Protein AF-A0A1A8PMY9-F1 (afdb_monomer_lite)

Sequence (250 aa):
MDQEEQEDELLALQSIFASEEFIRKESKSAGEIRVSVELPEDFTVVLKHGDETLRQYDISFLPPLLLNFEFPEDYPSSSPPAFTLTCSWLTHTQLGLLSAQLADLYKATRGAVVLFSWVQFLREDALKLLDIHSLLELPSDKPSYLPDKKSKEDNEPSLAAANNTPKPTDVSYLSGHGPSVSSGGNLLNHSTSAQSRDSQGASGLNANEADQKDLCSSGTKAHHPEADATALQISDFKSDSRKDLSSAAD

Foldseek 3Di:
DQVVQLVVVVVVCPVVDDCVQKADPVVASWIKGFAWAAADPQAKEFEDDVVDTPDMDGDGTFGTKIKTWGDDPCPPAPDDTDIDIDGPQDDPVLSVQLVVVQVVQSVVVGPHDPPVVSSVCSHYPSCVSVVNHRYGYDYDPDDDDDDDDDDDDDDDDDDDDYDDDDDDDDDDDDDDDDDDDDDDYDDDDDDDDDDDDDDDDDDDDDDDDDDDDDDDDDDDDDDDDDDDDDDDDDDDPDDDDDDDDDDDDD

Secondary structure (DSSP, 8-state):
-HHHHHHHHHHHHHHHS-TTTEEE-TTSSEEEEEEPPPPPTT-EEEEEETTEEEEEEE-S-PPPEEEEEE--TTTTTT-PPEEEEE-SSS-HHHHHHHHHHHHHHHHHSTTS--HHHHHHHHHHTHHHHTT-SSEEEEE-----------PPP-------------------------------------------------------------------------------------------------

InterPro domains:
  IPR006575 RWD domain [PF05773] (4-125)
  IPR006575 RWD domain [PS50908] (8-129)
  IPR006575 RWD domain [SM00591] (8-129)
  IPR016135 Ubiquitin-conjugating enzyme/RWD-like [G3DSA:3.10.110.10] (1-133)
  IPR016135 Ubiquitin-conjugating enzyme/RWD-like [SSF54495] (3-124)

pLDDT: mean 70.85, std 26.42, range [29.62, 98.38]

Structure (mmCIF, N/CA/C/O backbone):
data_AF-A0A1A8PMY9-F1
#
_entry.id   AF-A0A1A8PMY9-F1
#
loop_
_atom_site.group_PDB
_atom_site.id
_atom_site.type_symbol
_atom_site.label_atom_id
_atom_site.label_alt_id
_atom_site.label_comp_id
_atom_site.label_asym_id
_atom_site.label_entity_id
_atom_site.label_seq_id
_atom_site.pdbx_PDB_ins_code
_atom_site.Cartn_x
_atom_site.Cartn_y
_atom_site.Cartn_z
_atom_site.occupancy
_atom_site.B_iso_or_equiv
_atom_site.auth_seq_id
_atom_site.auth_comp_id
_atom_site.auth_asym_id
_atom_site.auth_atom_id
_atom_site.pdbx_PDB_model_num
ATOM 1 N N . MET A 1 1 ? 12.447 4.347 -20.750 1.00 79.44 1 MET A N 1
ATOM 2 C CA . MET A 1 1 ? 13.206 3.143 -20.311 1.00 79.44 1 MET A CA 1
ATOM 3 C C . MET A 1 1 ? 12.864 2.868 -18.857 1.00 79.44 1 MET A C 1
ATOM 5 O O . MET A 1 1 ? 12.451 3.800 -18.190 1.00 79.44 1 MET A O 1
ATOM 9 N N . ASP A 1 2 ? 13.097 1.661 -18.341 1.00 93.88 2 ASP A N 1
ATOM 10 C CA . ASP A 1 2 ? 12.795 1.313 -16.941 1.00 93.88 2 ASP A CA 1
ATOM 11 C C . ASP A 1 2 ? 13.306 2.354 -15.923 1.00 93.88 2 ASP A C 1
ATOM 13 O O . ASP A 1 2 ? 12.540 2.860 -15.113 1.00 93.88 2 ASP A O 1
ATOM 17 N N . GLN A 1 3 ? 14.566 2.792 -16.039 1.00 93.56 3 GLN A N 1
ATOM 18 C CA . GLN A 1 3 ? 15.147 3.830 -15.169 1.00 93.56 3 GLN A CA 1
ATOM 19 C C . GLN A 1 3 ? 14.461 5.213 -15.275 1.00 93.56 3 GLN A C 1
ATOM 21 O O . GLN A 1 3 ? 14.463 5.982 -14.320 1.00 93.56 3 GLN A O 1
ATOM 26 N N . GLU A 1 4 ? 13.889 5.538 -16.433 1.00 95.12 4 GLU A N 1
ATOM 27 C CA . GLU A 1 4 ? 13.144 6.781 -16.690 1.00 95.12 4 GLU A CA 1
ATOM 28 C C . GLU A 1 4 ? 11.781 6.718 -15.982 1.00 95.12 4 GLU A C 1
ATOM 30 O O . GLU A 1 4 ? 11.427 7.621 -15.233 1.00 95.12 4 GLU A O 1
ATOM 35 N N . GLU A 1 5 ? 11.084 5.585 -16.112 1.00 95.62 5 GLU A N 1
ATOM 36 C CA . GLU A 1 5 ? 9.796 5.320 -15.459 1.00 95.62 5 GLU A CA 1
ATOM 37 C C . GLU A 1 5 ? 9.933 5.192 -13.929 1.00 95.62 5 GLU A C 1
ATOM 39 O O . GLU A 1 5 ? 9.035 5.603 -13.194 1.00 95.62 5 GLU A O 1
ATOM 44 N N . GLN A 1 6 ? 11.076 4.698 -13.434 1.00 95.75 6 GLN A N 1
ATOM 45 C CA . GLN A 1 6 ? 11.431 4.713 -12.008 1.00 95.75 6 GLN A CA 1
ATOM 46 C C . GLN A 1 6 ? 11.565 6.131 -11.447 1.00 95.75 6 GLN A C 1
ATOM 48 O O . GLN A 1 6 ? 11.035 6.421 -10.374 1.00 95.75 6 GLN A O 1
ATOM 53 N N . GLU A 1 7 ? 12.291 7.012 -12.139 1.00 95.56 7 GLU A N 1
ATOM 54 C CA . GLU A 1 7 ? 12.459 8.400 -11.699 1.00 95.56 7 GLU A CA 1
ATOM 55 C C . GLU A 1 7 ? 11.146 9.183 -11.800 1.00 95.56 7 GLU A C 1
ATOM 57 O O . GLU A 1 7 ? 10.793 9.887 -10.853 1.00 95.56 7 GLU A O 1
ATOM 62 N N . ASP A 1 8 ? 10.380 8.996 -12.878 1.00 96.50 8 ASP A N 1
ATOM 63 C CA . ASP A 1 8 ? 9.062 9.614 -13.044 1.00 96.50 8 ASP A CA 1
ATOM 64 C C . ASP A 1 8 ? 8.062 9.141 -11.971 1.00 96.50 8 ASP A C 1
ATOM 66 O O . ASP A 1 8 ? 7.329 9.971 -11.425 1.00 96.50 8 ASP A O 1
ATOM 70 N N . GLU A 1 9 ? 8.057 7.856 -11.580 1.00 97.06 9 GLU A N 1
ATOM 71 C CA . GLU A 1 9 ? 7.247 7.390 -10.443 1.00 97.06 9 GLU A CA 1
ATOM 72 C C . GLU A 1 9 ? 7.704 8.038 -9.127 1.00 97.06 9 GLU A C 1
ATOM 74 O O . GLU A 1 9 ? 6.869 8.546 -8.379 1.00 97.06 9 GLU A O 1
ATOM 79 N N . LEU A 1 10 ? 9.010 8.087 -8.841 1.00 96.31 10 LEU A N 1
ATOM 80 C CA . LEU A 1 10 ? 9.525 8.705 -7.611 1.00 96.31 10 LEU A CA 1
ATOM 81 C C . LEU A 1 10 ? 9.196 10.206 -7.532 1.00 96.31 10 LEU A C 1
ATOM 83 O O . LEU A 1 10 ? 8.857 10.698 -6.453 1.00 96.31 10 LEU A O 1
ATOM 87 N N . LEU A 1 11 ? 9.256 10.925 -8.656 1.00 95.94 11 LEU A N 1
ATOM 88 C CA . LEU A 1 11 ? 8.871 12.336 -8.754 1.00 95.94 11 LEU A CA 1
ATOM 89 C C . LEU A 1 11 ? 7.353 12.530 -8.621 1.00 95.94 11 LEU A C 1
ATOM 91 O O . LEU A 1 11 ? 6.916 13.453 -7.929 1.00 95.94 11 LEU A O 1
ATOM 95 N N . ALA A 1 12 ? 6.542 11.650 -9.217 1.00 97.00 12 ALA A N 1
ATOM 96 C CA . ALA A 1 12 ? 5.090 11.672 -9.058 1.00 97.00 12 ALA A CA 1
ATOM 97 C C . ALA A 1 12 ? 4.684 11.421 -7.596 1.00 97.00 12 ALA A C 1
ATOM 99 O O . ALA A 1 12 ? 3.917 12.203 -7.034 1.00 97.00 12 ALA A O 1
ATOM 100 N N . LEU A 1 13 ? 5.255 10.404 -6.941 1.00 96.81 13 LEU A N 1
ATOM 101 C CA . LEU A 1 13 ? 5.036 10.118 -5.519 1.00 96.81 13 LEU A CA 1
ATOM 102 C C . LEU A 1 13 ? 5.406 11.317 -4.631 1.00 96.81 13 LEU A C 1
ATOM 104 O O . LEU A 1 13 ? 4.656 11.641 -3.714 1.00 96.81 13 LEU A O 1
ATOM 108 N N . GLN A 1 14 ? 6.507 12.013 -4.936 1.00 95.25 14 GLN A N 1
ATOM 109 C CA . GLN A 1 14 ? 6.958 13.211 -4.213 1.00 95.25 14 GLN A CA 1
ATOM 110 C C . GLN A 1 14 ? 6.089 14.463 -4.461 1.00 95.25 14 GLN A C 1
ATOM 112 O O . GLN A 1 14 ? 6.206 15.443 -3.728 1.00 95.25 14 GLN A O 1
ATOM 117 N N . SER A 1 15 ? 5.211 14.436 -5.469 1.00 96.38 15 SER A N 1
ATOM 118 C CA . SER A 1 15 ? 4.210 15.479 -5.748 1.00 96.38 15 SER A CA 1
ATOM 119 C C . SER A 1 15 ? 2.808 15.122 -5.221 1.00 96.38 15 SER A C 1
ATOM 121 O O . SER A 1 15 ? 1.985 16.008 -4.992 1.00 96.38 15 SER A O 1
ATOM 123 N N . ILE A 1 16 ? 2.526 13.828 -5.029 1.00 96.38 16 ILE A N 1
ATOM 124 C CA . ILE A 1 16 ? 1.232 13.302 -4.561 1.00 96.38 16 ILE A CA 1
ATOM 125 C C . ILE A 1 16 ? 1.175 13.211 -3.031 1.00 96.38 16 ILE A C 1
ATOM 127 O O . ILE A 1 16 ? 0.157 13.568 -2.439 1.00 96.38 16 ILE A O 1
ATOM 131 N N . PHE A 1 17 ? 2.242 12.722 -2.396 1.00 95.88 17 PHE A N 1
ATOM 132 C CA . PHE A 1 17 ? 2.290 12.461 -0.956 1.00 95.88 17 PHE A CA 1
ATOM 133 C C . PHE A 1 17 ? 3.031 13.562 -0.198 1.00 95.88 17 PHE A C 1
ATOM 135 O O . PHE A 1 17 ? 3.968 14.176 -0.711 1.00 95.88 17 PHE A O 1
ATOM 142 N N . ALA A 1 18 ? 2.629 13.795 1.053 1.00 95.25 18 ALA A N 1
ATOM 143 C CA . ALA A 1 18 ? 3.321 14.741 1.922 1.00 95.25 18 ALA A CA 1
ATOM 144 C C . ALA A 1 18 ? 4.735 14.242 2.293 1.00 95.25 18 ALA A C 1
ATOM 146 O O . ALA A 1 18 ? 5.003 13.038 2.303 1.00 95.25 18 ALA A O 1
ATOM 147 N N . SER A 1 19 ? 5.640 15.156 2.658 1.00 93.12 19 SER A N 1
ATOM 148 C CA . SER A 1 19 ? 7.037 14.837 3.018 1.00 93.12 19 SER A CA 1
ATOM 149 C C . SER A 1 19 ? 7.173 13.900 4.230 1.00 93.12 19 SER A C 1
ATOM 151 O O . SER A 1 19 ? 8.219 13.287 4.437 1.00 93.12 19 SER A O 1
ATOM 153 N N . GLU A 1 20 ? 6.134 13.810 5.059 1.00 92.88 20 GLU A N 1
ATOM 154 C CA . GLU A 1 20 ? 6.002 12.869 6.169 1.00 92.88 20 GLU A CA 1
ATOM 155 C C . GLU A 1 20 ? 5.283 11.558 5.796 1.00 92.88 20 GLU A C 1
ATOM 157 O O . GLU A 1 20 ? 5.347 10.602 6.572 1.00 92.88 20 GLU A O 1
ATOM 162 N N . GLU A 1 21 ? 4.603 11.492 4.648 1.00 95.88 21 GLU A N 1
ATOM 163 C CA . GLU A 1 21 ? 4.009 10.266 4.095 1.00 95.88 21 GLU A CA 1
ATOM 164 C C . GLU A 1 21 ? 5.005 9.509 3.204 1.00 95.88 21 GLU A C 1
ATOM 166 O O . GLU A 1 21 ? 5.061 8.284 3.295 1.00 95.88 21 GLU A O 1
ATOM 171 N N . PHE A 1 22 ? 5.811 10.197 2.385 1.00 97.69 22 PHE A N 1
ATOM 172 C CA . PHE A 1 22 ? 6.802 9.577 1.496 1.00 97.69 22 PHE A CA 1
ATOM 173 C C . PHE A 1 22 ? 8.225 10.101 1.733 1.00 97.69 22 PHE A C 1
ATOM 175 O O . PHE A 1 22 ? 8.501 11.294 1.625 1.00 97.69 22 PHE A O 1
ATOM 182 N N . ILE A 1 23 ? 9.153 9.175 1.992 1.00 96.50 23 ILE A N 1
ATOM 183 C CA . ILE A 1 23 ? 10.577 9.448 2.202 1.00 96.50 23 ILE A CA 1
ATOM 184 C C . ILE A 1 23 ? 11.389 8.731 1.113 1.00 96.50 23 ILE A C 1
ATOM 186 O O . ILE A 1 23 ? 11.654 7.526 1.195 1.00 96.50 23 ILE A O 1
ATOM 190 N N . ARG A 1 24 ? 11.811 9.481 0.086 1.00 94.81 24 ARG A N 1
ATOM 191 C CA . ARG A 1 24 ? 12.750 9.013 -0.950 1.00 94.81 24 ARG A CA 1
ATOM 192 C C . ARG A 1 24 ? 14.162 8.860 -0.365 1.00 94.81 24 ARG A C 1
ATOM 194 O O . ARG A 1 24 ? 14.635 9.719 0.376 1.00 94.81 24 ARG A O 1
ATOM 201 N N . LYS A 1 25 ? 14.869 7.784 -0.723 1.00 92.62 25 LYS A N 1
ATOM 202 C CA . LYS A 1 25 ? 16.253 7.508 -0.294 1.00 92.62 25 LYS A CA 1
ATOM 203 C C . LYS A 1 25 ? 17.218 7.849 -1.432 1.00 92.62 25 LYS A C 1
ATOM 205 O O . LYS A 1 25 ? 17.642 6.952 -2.145 1.00 92.62 25 LYS A O 1
ATOM 210 N N . GLU A 1 26 ? 17.565 9.128 -1.604 1.00 83.19 26 GLU A N 1
ATOM 211 C CA . GLU A 1 26 ? 18.278 9.674 -2.788 1.00 83.19 26 GLU A CA 1
ATOM 212 C C . GLU A 1 26 ? 19.540 8.918 -3.261 1.00 83.19 26 GLU A C 1
ATOM 214 O O . GLU A 1 26 ? 19.905 9.018 -4.427 1.00 83.19 26 GLU A O 1
ATOM 219 N N . SER A 1 27 ? 20.204 8.138 -2.404 1.00 82.62 27 SER A N 1
ATOM 220 C CA . SER A 1 27 ? 21.343 7.289 -2.785 1.00 82.62 27 SER A CA 1
ATOM 221 C C . SER A 1 27 ? 20.970 5.993 -3.530 1.00 82.62 27 SER A C 1
ATOM 223 O O . SER A 1 27 ? 21.868 5.218 -3.869 1.00 82.62 27 SER A O 1
ATOM 225 N N . LYS A 1 28 ? 19.676 5.731 -3.758 1.00 84.12 28 LYS A N 1
ATOM 226 C CA . LYS A 1 28 ? 19.123 4.534 -4.410 1.00 84.12 28 LYS A CA 1
ATOM 227 C C . LYS A 1 28 ? 17.795 4.830 -5.127 1.00 84.12 28 LYS A C 1
ATOM 229 O O . LYS A 1 28 ? 17.073 5.755 -4.760 1.00 84.12 28 LYS A O 1
ATOM 234 N N . SER A 1 29 ? 17.395 3.935 -6.029 1.00 90.12 29 SER A N 1
ATOM 235 C CA . SER A 1 29 ? 16.007 3.781 -6.493 1.00 90.12 29 SER A CA 1
ATOM 236 C C . SER A 1 29 ? 15.114 3.174 -5.391 1.00 90.12 29 SER A C 1
ATOM 238 O O . SER A 1 29 ? 14.622 2.056 -5.515 1.00 90.12 29 SER A O 1
ATOM 240 N N . ALA A 1 30 ? 14.984 3.844 -4.243 1.00 95.25 30 ALA A N 1
ATOM 241 C CA . ALA A 1 30 ? 14.349 3.284 -3.048 1.00 95.25 30 ALA A CA 1
ATOM 242 C C . ALA A 1 30 ? 13.615 4.339 -2.209 1.00 95.25 30 ALA A C 1
ATOM 244 O O . ALA A 1 30 ? 13.917 5.535 -2.261 1.00 95.25 30 ALA A O 1
ATOM 245 N N . GLY A 1 31 ? 12.698 3.884 -1.356 1.00 96.44 31 GLY A N 1
ATOM 246 C CA . GLY A 1 31 ? 11.935 4.770 -0.482 1.00 96.44 31 GLY A CA 1
ATOM 247 C C . GLY A 1 31 ? 11.223 4.066 0.667 1.00 96.44 31 GLY A C 1
ATOM 248 O O . GLY A 1 31 ? 11.430 2.878 0.943 1.00 96.44 31 GLY A O 1
ATOM 249 N N . GLU A 1 32 ? 10.420 4.843 1.378 1.00 97.56 32 GLU A N 1
ATOM 250 C CA . GLU A 1 32 ? 9.505 4.414 2.431 1.00 97.56 32 GLU A CA 1
ATOM 251 C C . GLU A 1 32 ? 8.209 5.225 2.305 1.00 97.56 32 GLU A C 1
ATOM 253 O O . GLU A 1 32 ? 8.267 6.451 2.218 1.00 97.56 32 GLU A O 1
ATOM 258 N N . ILE A 1 33 ? 7.057 4.549 2.277 1.00 98.19 33 ILE A N 1
ATOM 259 C CA . ILE A 1 33 ? 5.730 5.177 2.255 1.00 98.19 33 ILE A CA 1
ATOM 260 C C . ILE A 1 33 ? 4.962 4.764 3.516 1.00 98.19 33 ILE A C 1
ATOM 262 O O . ILE A 1 33 ? 4.905 3.583 3.870 1.00 98.19 33 ILE A O 1
ATOM 266 N N . ARG A 1 34 ? 4.359 5.743 4.190 1.00 98.00 34 ARG A N 1
ATOM 267 C CA . ARG A 1 34 ? 3.554 5.591 5.406 1.00 98.00 34 ARG A CA 1
ATOM 268 C C . ARG A 1 34 ? 2.076 5.680 5.036 1.00 98.00 34 ARG A C 1
ATOM 270 O O . ARG A 1 34 ? 1.544 6.770 4.858 1.00 98.00 34 ARG A O 1
ATOM 277 N N . VAL A 1 35 ? 1.416 4.530 4.909 1.00 97.69 35 VAL A N 1
ATOM 278 C CA . VAL A 1 35 ? 0.018 4.445 4.464 1.00 97.69 35 VAL A CA 1
ATOM 279 C C . VAL A 1 35 ? -0.921 4.400 5.664 1.00 97.69 35 VAL A C 1
ATOM 281 O O . VAL A 1 35 ? -1.030 3.383 6.350 1.00 97.69 35 VAL A O 1
ATOM 284 N N . SER A 1 36 ? -1.617 5.505 5.913 1.00 96.31 36 SER A N 1
ATOM 285 C CA . SER A 1 36 ? -2.776 5.527 6.810 1.00 96.31 36 SER A CA 1
ATOM 286 C C . SER A 1 36 ? -3.947 4.801 6.145 1.00 96.31 36 SER A C 1
ATOM 288 O O . SER A 1 36 ? -4.284 5.113 5.005 1.00 96.31 36 SER A O 1
ATOM 290 N N . VAL A 1 37 ? -4.556 3.843 6.846 1.00 95.62 37 VAL A N 1
ATOM 291 C CA . VAL A 1 37 ? -5.793 3.178 6.398 1.00 95.62 37 VAL A CA 1
ATOM 292 C C . VAL A 1 37 ? -7.003 4.075 6.634 1.00 95.62 37 VAL A C 1
ATOM 294 O O . VAL A 1 37 ? -7.039 4.824 7.614 1.00 95.62 37 VAL A O 1
ATOM 297 N N . GLU A 1 38 ? -8.008 3.971 5.771 1.00 93.69 38 GLU A N 1
ATOM 298 C CA . GLU A 1 38 ? -9.303 4.615 5.983 1.00 93.69 38 GLU A CA 1
ATOM 299 C C . GLU A 1 38 ? -10.181 3.732 6.876 1.00 93.69 38 GLU A C 1
ATOM 301 O O . GLU A 1 38 ? -10.434 2.566 6.572 1.00 93.69 38 GLU A O 1
ATOM 306 N N . LEU A 1 39 ? -10.609 4.282 8.016 1.00 93.06 39 LEU A N 1
ATOM 307 C CA . LEU A 1 39 ? -11.491 3.595 8.957 1.00 93.06 39 LEU A CA 1
ATOM 308 C C . LEU A 1 39 ? -12.957 3.933 8.652 1.00 93.06 39 LEU A C 1
ATOM 310 O O . LEU A 1 39 ? -13.264 5.105 8.420 1.00 93.06 39 LEU A O 1
ATOM 314 N N . PRO A 1 40 ? -13.876 2.955 8.720 1.00 89.75 40 PRO A N 1
ATOM 315 C CA . PRO A 1 40 ? -15.304 3.228 8.830 1.00 89.75 40 PRO A CA 1
ATOM 316 C C . PRO A 1 40 ? -15.656 4.096 10.047 1.00 89.75 40 PRO A C 1
ATOM 318 O O . PRO A 1 40 ? -14.900 4.187 11.017 1.00 89.75 40 PRO A O 1
ATOM 321 N N . GLU A 1 41 ? -16.849 4.690 10.015 1.00 86.38 41 GLU A N 1
ATOM 322 C CA . GLU A 1 41 ? -17.453 5.317 11.195 1.00 86.38 41 GLU A CA 1
ATOM 323 C C . GLU A 1 41 ? -17.598 4.288 12.341 1.00 86.38 41 GLU A C 1
ATOM 325 O O . GLU A 1 41 ? -17.758 3.088 12.103 1.00 86.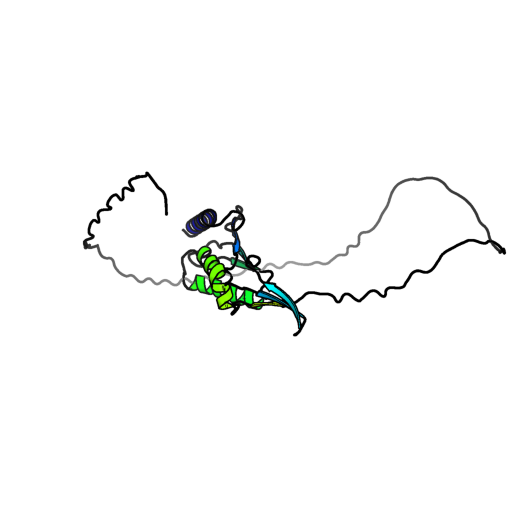38 41 GLU A O 1
ATOM 330 N N . ASP A 1 42 ? -17.501 4.760 13.588 1.00 88.19 42 ASP A N 1
ATOM 331 C CA . ASP A 1 42 ? -17.557 3.958 14.824 1.00 88.19 42 ASP A CA 1
ATOM 332 C C . ASP A 1 42 ? -16.513 2.814 14.942 1.00 88.19 42 ASP A C 1
ATOM 334 O O . ASP A 1 42 ? -16.744 1.790 15.595 1.00 88.19 42 ASP A O 1
ATOM 338 N N . PHE A 1 43 ? -15.319 2.981 14.353 1.00 93.81 43 PHE A N 1
ATOM 339 C CA . PHE A 1 43 ? -14.238 1.995 14.469 1.00 93.81 43 PHE A CA 1
ATOM 340 C C . PHE A 1 43 ? -13.695 1.854 15.902 1.00 93.81 43 PHE A C 1
ATOM 342 O O . PHE A 1 43 ? -13.329 2.821 16.573 1.00 93.81 43 PHE A O 1
ATOM 349 N N . THR A 1 44 ? -13.578 0.606 16.349 1.00 94.19 44 THR A N 1
ATOM 350 C CA . THR A 1 44 ? -13.303 0.222 17.733 1.00 94.19 44 THR A CA 1
ATOM 351 C C . THR A 1 44 ? -12.079 -0.695 17.832 1.00 94.19 44 THR A C 1
ATOM 353 O O . THR A 1 44 ? -11.989 -1.716 17.151 1.00 94.19 44 THR A O 1
ATOM 356 N N . VAL A 1 45 ? -11.154 -0.395 18.746 1.00 94.06 45 VAL A N 1
ATOM 357 C CA . VAL A 1 45 ? -10.033 -1.275 19.120 1.00 94.06 45 VAL A CA 1
ATOM 358 C C . VAL A 1 45 ? -10.267 -1.864 20.510 1.00 94.06 45 VAL A C 1
ATOM 360 O O . VAL A 1 45 ? -10.441 -1.132 21.486 1.00 94.06 45 VAL A O 1
ATOM 363 N N . VAL A 1 46 ? -10.210 -3.192 20.628 1.00 93.19 46 VAL A N 1
ATOM 364 C CA . VAL A 1 46 ? -10.347 -3.914 21.902 1.00 93.19 46 VAL A CA 1
ATOM 365 C C . VAL A 1 46 ? -9.040 -4.618 22.255 1.00 93.19 46 VAL A C 1
ATOM 367 O O . VAL A 1 46 ? -8.521 -5.423 21.485 1.00 93.19 46 VAL A O 1
ATOM 370 N N . LEU A 1 47 ? -8.525 -4.354 23.457 1.00 92.19 47 LEU A N 1
ATOM 371 C CA . LEU A 1 47 ? -7.388 -5.082 24.023 1.00 92.19 47 LEU A CA 1
ATOM 372 C C . LEU A 1 47 ? -7.900 -6.289 24.816 1.00 92.19 47 LEU A C 1
ATOM 374 O O . LEU A 1 47 ? -8.582 -6.113 25.831 1.00 92.19 47 LEU A O 1
ATOM 378 N N . LYS A 1 48 ? -7.531 -7.499 24.390 1.00 89.44 48 LYS A N 1
ATOM 379 C CA . LYS A 1 48 ? -7.893 -8.766 25.046 1.00 89.44 48 LYS A CA 1
ATOM 380 C C . LYS A 1 48 ? -6.730 -9.404 25.805 1.00 89.44 48 LYS A C 1
ATOM 382 O O . LYS A 1 48 ? -5.557 -9.182 25.500 1.00 89.44 48 LYS A O 1
ATOM 387 N N . HIS A 1 49 ? -7.068 -10.236 26.784 1.00 87.12 49 HIS A N 1
ATOM 388 C CA . HIS A 1 49 ? -6.149 -11.154 27.454 1.00 87.12 49 HIS A CA 1
ATOM 389 C C . HIS A 1 49 ? -6.865 -12.493 27.680 1.00 87.12 49 HIS A C 1
ATOM 391 O O . HIS A 1 49 ? -7.689 -12.629 28.585 1.00 87.12 49 HIS A O 1
ATOM 397 N N . GLY A 1 50 ? -6.585 -13.471 26.814 1.00 83.94 50 GLY A N 1
ATOM 398 C CA . GLY A 1 50 ? -7.488 -14.609 26.633 1.00 83.94 50 GLY A CA 1
ATOM 399 C C . GLY A 1 50 ? -8.849 -14.122 26.127 1.00 83.94 50 GLY A C 1
ATOM 400 O O . GLY A 1 50 ? -8.910 -13.210 25.303 1.00 83.94 50 GLY A O 1
ATOM 401 N N . ASP A 1 51 ? -9.928 -14.682 26.667 1.00 82.19 51 ASP A N 1
ATOM 402 C CA . ASP A 1 51 ? -11.300 -14.295 26.311 1.00 82.19 51 ASP A CA 1
ATOM 403 C C . ASP A 1 51 ? -11.762 -12.977 26.977 1.00 82.19 51 ASP A C 1
ATOM 405 O O . ASP A 1 51 ? -12.805 -12.432 26.616 1.00 82.19 51 ASP A O 1
ATOM 409 N N . GLU A 1 52 ? -11.002 -12.433 27.939 1.00 87.56 52 GLU A N 1
ATOM 410 C CA . GLU A 1 52 ? -11.375 -11.217 28.673 1.00 87.56 52 GLU A CA 1
ATOM 411 C C . GLU A 1 52 ? -11.003 -9.932 27.914 1.00 87.56 52 GLU A C 1
ATOM 413 O O . GLU A 1 52 ? -9.837 -9.675 27.594 1.00 87.56 52 GLU A O 1
ATOM 418 N N . THR A 1 53 ? -11.993 -9.065 27.688 1.00 88.81 53 THR A N 1
ATOM 419 C CA . THR A 1 53 ? -11.809 -7.709 27.153 1.00 88.81 53 THR A CA 1
ATOM 420 C C . THR A 1 53 ? -11.318 -6.766 28.254 1.00 88.81 53 THR A C 1
ATOM 422 O O . THR A 1 53 ? -12.083 -6.377 29.138 1.00 88.81 53 THR A O 1
ATOM 425 N N . LEU A 1 54 ? -10.044 -6.371 28.213 1.00 88.19 54 LEU A N 1
ATOM 426 C CA . LEU A 1 54 ? -9.435 -5.525 29.244 1.00 88.19 54 LEU A CA 1
ATOM 427 C C . LEU A 1 54 ? -9.734 -4.035 29.062 1.00 88.19 54 LEU A C 1
ATOM 429 O O . LEU A 1 54 ? -9.836 -3.314 30.057 1.00 88.19 54 LEU A O 1
ATOM 433 N N . ARG A 1 55 ? -9.790 -3.562 27.809 1.00 91.38 55 ARG A N 1
ATOM 434 C CA . ARG A 1 55 ? -10.122 -2.178 27.427 1.00 91.38 55 ARG A CA 1
ATOM 435 C C . ARG A 1 55 ? -10.711 -2.125 26.023 1.00 91.38 55 ARG A C 1
ATOM 437 O O . ARG A 1 55 ? -10.342 -2.935 25.179 1.00 91.38 55 ARG A O 1
ATOM 444 N N . GLN A 1 56 ? -11.538 -1.115 25.793 1.00 93.31 56 GLN A N 1
ATOM 445 C CA . GLN A 1 56 ? -12.047 -0.706 24.490 1.00 93.31 56 GLN A CA 1
ATOM 446 C C . GLN A 1 56 ? -11.641 0.753 24.235 1.00 93.31 56 GLN A C 1
ATOM 448 O O . GLN A 1 56 ? -11.545 1.538 25.184 1.00 93.31 56 GLN A O 1
ATOM 453 N N . TYR A 1 57 ? -11.379 1.085 22.975 1.00 93.19 57 TYR A N 1
ATOM 454 C CA . TYR A 1 57 ? -11.026 2.415 22.496 1.00 93.19 57 TYR A CA 1
ATOM 455 C C . TYR A 1 57 ? -11.706 2.668 21.153 1.00 93.19 57 TYR A C 1
ATOM 457 O O . TYR A 1 57 ? -11.376 2.009 20.169 1.00 93.19 57 TYR A O 1
ATOM 465 N N . ASP A 1 58 ? -12.602 3.643 21.100 1.00 93.94 58 ASP A N 1
ATOM 466 C CA . ASP A 1 58 ? -13.228 4.076 19.853 1.00 93.94 58 ASP A CA 1
ATOM 467 C C . ASP A 1 58 ? -12.293 5.122 19.208 1.00 93.94 58 ASP A C 1
ATOM 469 O O . ASP A 1 58 ? -11.830 6.048 19.887 1.00 93.94 58 ASP A O 1
ATOM 473 N N . ILE A 1 59 ? -11.909 4.932 17.940 1.00 92.88 59 ILE A N 1
ATOM 474 C CA . ILE A 1 59 ? -10.814 5.675 17.288 1.00 92.88 59 ILE A CA 1
ATOM 475 C C . ILE A 1 59 ? -11.156 6.102 15.857 1.00 92.88 59 ILE A C 1
ATOM 477 O O . ILE A 1 59 ? -11.855 5.408 15.132 1.00 92.88 59 ILE A O 1
ATOM 481 N N . SER A 1 60 ? -10.583 7.226 15.417 1.00 92.94 60 SER A N 1
ATOM 482 C CA . SER A 1 60 ? -10.717 7.714 14.032 1.00 92.94 60 SER A CA 1
ATOM 483 C C . SER A 1 60 ? -9.508 7.399 13.143 1.00 92.94 60 SER A C 1
ATOM 485 O O . SER A 1 60 ? -9.603 7.531 11.930 1.00 92.94 60 SER A O 1
ATOM 487 N N . PHE A 1 61 ? -8.369 6.992 13.723 1.00 92.44 61 PHE A N 1
ATOM 488 C CA . PHE A 1 61 ? -7.121 6.743 12.989 1.00 92.44 61 PHE A CA 1
ATOM 489 C C . PHE A 1 61 ? -6.310 5.606 13.624 1.00 92.44 61 PHE A C 1
ATOM 491 O O . PHE A 1 61 ? -6.076 5.613 14.835 1.00 92.44 61 PHE A O 1
ATOM 498 N N . LEU A 1 62 ? -5.822 4.673 12.803 1.00 94.31 62 LEU A N 1
ATOM 499 C CA . LEU A 1 62 ? -4.798 3.696 13.191 1.00 94.31 62 LEU A CA 1
ATOM 500 C C . LEU A 1 62 ? -3.386 4.224 12.863 1.00 94.31 62 LEU A C 1
ATOM 502 O O . LEU A 1 62 ? -3.235 5.071 11.981 1.00 94.31 62 LEU A O 1
ATOM 506 N N . PRO A 1 63 ? -2.324 3.722 13.527 1.00 95.31 63 PRO A N 1
ATOM 507 C CA . PRO A 1 63 ? -0.946 3.961 13.095 1.00 95.31 63 PRO A CA 1
ATOM 508 C C . PRO A 1 63 ? -0.744 3.530 11.629 1.00 95.31 63 PRO A C 1
ATOM 510 O O . PRO A 1 63 ? -1.264 2.482 11.245 1.00 95.31 63 PRO A O 1
ATOM 513 N N . PRO A 1 64 ? 0.012 4.270 10.800 1.00 96.75 64 PRO A N 1
ATOM 514 C CA . PRO A 1 64 ? 0.170 3.919 9.391 1.00 96.75 64 PRO A CA 1
ATOM 515 C C . PRO A 1 64 ? 0.925 2.595 9.199 1.00 96.75 64 PRO A C 1
ATOM 517 O O . PRO A 1 64 ? 1.840 2.265 9.959 1.00 96.75 64 PRO A O 1
ATOM 520 N N . LEU A 1 65 ? 0.566 1.867 8.140 1.00 97.62 65 LEU A N 1
ATOM 521 C CA . LEU A 1 65 ? 1.390 0.804 7.563 1.00 97.62 65 LEU A CA 1
ATOM 522 C C . LEU A 1 65 ? 2.683 1.409 7.007 1.00 97.62 65 LEU A C 1
ATOM 524 O O . LEU A 1 65 ? 2.675 2.516 6.468 1.00 97.62 65 LEU A O 1
ATOM 528 N N . LEU A 1 66 ? 3.783 0.667 7.093 1.00 97.88 66 LEU A N 1
ATOM 529 C CA . LEU A 1 66 ? 5.086 1.090 6.593 1.00 97.88 66 LEU A CA 1
ATOM 530 C C . LEU A 1 66 ? 5.488 0.226 5.395 1.00 97.88 66 LEU A C 1
ATOM 532 O O . LEU A 1 66 ? 5.860 -0.936 5.563 1.00 97.88 66 LEU A O 1
ATOM 536 N N . LEU A 1 67 ? 5.414 0.794 4.193 1.00 98.38 67 LEU A N 1
ATOM 537 C CA . LEU A 1 67 ? 5.851 0.169 2.948 1.00 98.38 67 LEU A CA 1
ATOM 538 C C . LEU A 1 67 ? 7.267 0.656 2.614 1.00 98.38 67 LEU A C 1
ATOM 540 O O . LEU A 1 67 ? 7.454 1.722 2.030 1.00 98.38 67 LEU A O 1
ATOM 544 N N . ASN A 1 68 ? 8.277 -0.127 2.988 1.00 97.81 68 ASN A N 1
ATOM 545 C CA . ASN A 1 68 ? 9.642 0.066 2.498 1.00 97.81 68 ASN A CA 1
ATOM 546 C C . ASN A 1 68 ? 9.795 -0.604 1.130 1.00 97.81 68 ASN A C 1
ATOM 548 O O . ASN A 1 68 ? 9.358 -1.744 0.975 1.00 97.81 68 ASN A O 1
ATOM 552 N N . PHE A 1 69 ? 10.446 0.060 0.171 1.00 97.69 69 PHE A N 1
ATOM 553 C CA . PHE A 1 69 ? 10.699 -0.501 -1.161 1.00 97.69 69 PHE A CA 1
ATOM 554 C C . PHE A 1 69 ? 12.075 -0.117 -1.731 1.00 97.69 69 PHE A C 1
ATOM 556 O O . PHE A 1 69 ? 12.664 0.898 -1.347 1.00 97.69 69 PHE A O 1
ATOM 563 N N . GLU A 1 70 ? 12.556 -0.929 -2.671 1.00 97.25 70 GLU A N 1
ATOM 564 C CA . GLU A 1 70 ? 13.744 -0.725 -3.504 1.00 97.25 70 GLU A CA 1
ATOM 565 C C . GLU A 1 70 ? 13.483 -1.333 -4.898 1.00 97.25 70 GLU A C 1
ATOM 567 O O . GLU A 1 70 ? 13.044 -2.480 -5.008 1.00 97.25 70 GLU A O 1
ATOM 572 N N . PHE A 1 71 ? 13.690 -0.562 -5.967 1.00 96.25 71 PHE A N 1
ATOM 573 C CA . PHE A 1 71 ? 13.493 -1.018 -7.344 1.00 96.25 71 PHE A CA 1
ATOM 574 C C . PHE A 1 71 ? 14.703 -1.829 -7.842 1.00 96.25 71 PHE A C 1
ATOM 576 O O . PHE A 1 71 ? 15.843 -1.414 -7.614 1.00 96.25 71 PHE A O 1
ATOM 583 N N . PRO A 1 72 ? 14.488 -2.952 -8.552 1.00 95.62 72 PRO A N 1
ATOM 584 C CA . PRO A 1 72 ? 15.529 -3.586 -9.353 1.00 95.62 72 PRO A CA 1
ATOM 585 C C . PRO A 1 72 ? 15.757 -2.822 -10.673 1.00 95.62 72 PRO A C 1
ATOM 587 O O . PRO A 1 72 ? 14.980 -1.945 -11.047 1.00 95.62 72 PRO A O 1
ATOM 590 N N . GLU A 1 73 ? 16.816 -3.168 -11.410 1.00 94.00 73 GLU A N 1
ATOM 591 C CA . GLU A 1 73 ? 17.168 -2.524 -12.692 1.00 94.00 73 GLU A CA 1
ATOM 592 C C . GLU A 1 73 ? 16.133 -2.770 -13.815 1.00 94.00 73 GLU A C 1
ATOM 594 O O . GLU A 1 73 ? 16.122 -2.044 -14.806 1.00 94.00 73 GLU A O 1
ATOM 599 N N . ASP A 1 74 ? 15.261 -3.773 -13.660 1.00 94.31 74 ASP A N 1
ATOM 600 C CA . ASP A 1 74 ? 14.282 -4.261 -14.644 1.00 94.31 74 ASP A CA 1
ATOM 601 C C . ASP A 1 74 ? 12.806 -4.016 -14.244 1.00 94.31 74 ASP A C 1
ATOM 603 O O . ASP A 1 74 ? 11.894 -4.669 -14.765 1.00 94.31 74 ASP A O 1
ATOM 607 N N . TYR A 1 75 ? 12.561 -3.094 -13.306 1.00 95.69 75 TYR A N 1
ATOM 608 C CA . TYR A 1 75 ? 11.227 -2.573 -12.974 1.00 95.69 75 TYR A CA 1
ATOM 609 C C . TYR A 1 75 ? 10.956 -1.264 -13.745 1.00 95.69 75 TYR A C 1
ATOM 611 O O . TYR A 1 75 ? 11.812 -0.378 -13.685 1.00 95.69 75 TYR A O 1
ATOM 619 N N . PRO A 1 76 ? 9.780 -1.080 -14.382 1.00 94.31 76 PRO A N 1
ATOM 620 C CA . PRO A 1 76 ? 8.572 -1.902 -14.253 1.00 94.31 76 PRO A CA 1
ATOM 621 C C . PRO A 1 76 ? 8.420 -3.063 -15.248 1.00 94.31 76 PRO A C 1
ATOM 623 O O . PRO A 1 76 ? 7.494 -3.867 -15.071 1.00 94.31 76 PRO A O 1
ATOM 626 N N . SER A 1 77 ? 9.280 -3.190 -16.265 1.00 93.00 77 SER A N 1
ATOM 627 C CA . SER A 1 77 ? 9.057 -4.111 -17.395 1.00 93.00 77 SER A CA 1
ATOM 628 C C . SER A 1 77 ? 8.962 -5.594 -17.020 1.00 93.00 77 SER A C 1
ATOM 630 O O . SER A 1 77 ? 8.156 -6.316 -17.612 1.00 93.00 77 SER A O 1
ATOM 632 N N . SER A 1 78 ? 9.791 -6.066 -16.082 1.00 91.50 78 SER A N 1
ATOM 633 C CA . SER A 1 78 ? 10.010 -7.503 -15.840 1.00 91.50 78 SER A CA 1
ATOM 634 C C . SER A 1 78 ? 9.812 -7.940 -14.386 1.00 91.50 78 SER A C 1
ATOM 636 O O . SER A 1 78 ? 9.143 -8.953 -14.153 1.00 91.50 78 SER A O 1
ATOM 638 N N . SER A 1 79 ? 10.353 -7.193 -13.417 1.00 94.00 79 SER A N 1
ATOM 639 C CA . SER A 1 79 ? 10.289 -7.533 -11.986 1.00 94.00 79 SER A CA 1
ATOM 640 C C . SER A 1 79 ? 9.549 -6.471 -11.165 1.00 94.00 79 SER A C 1
ATOM 642 O O . SER A 1 79 ? 9.623 -5.293 -11.503 1.00 94.00 79 SER A O 1
ATOM 644 N N . PRO A 1 80 ? 8.848 -6.843 -10.073 1.00 95.06 80 PRO A N 1
ATOM 645 C CA . PRO A 1 80 ? 8.246 -5.887 -9.141 1.00 95.06 80 PRO A CA 1
ATOM 646 C C . PRO A 1 80 ? 9.305 -5.172 -8.279 1.00 95.06 80 PRO A C 1
ATOM 648 O O . PRO A 1 80 ? 10.430 -5.666 -8.154 1.00 95.06 80 PRO A O 1
ATOM 651 N N . PRO A 1 81 ? 8.937 -4.084 -7.574 1.00 96.31 81 PRO A N 1
ATOM 652 C CA . PRO A 1 81 ? 9.750 -3.534 -6.494 1.00 96.31 81 PRO A CA 1
ATOM 653 C C . PRO A 1 81 ? 10.010 -4.602 -5.425 1.00 96.31 81 PRO A C 1
ATOM 655 O O . PRO A 1 81 ? 9.084 -5.301 -5.000 1.00 96.31 81 PRO A O 1
ATOM 658 N N . ALA A 1 82 ? 11.244 -4.704 -4.934 1.00 96.50 82 ALA A N 1
ATOM 659 C CA . ALA A 1 82 ? 11.519 -5.452 -3.714 1.00 96.50 82 ALA A CA 1
ATOM 660 C C . ALA A 1 82 ? 10.979 -4.640 -2.530 1.00 96.50 82 ALA A C 1
ATOM 662 O O . ALA A 1 82 ? 11.314 -3.465 -2.389 1.00 96.50 82 ALA A O 1
ATOM 663 N N . PHE A 1 83 ? 10.133 -5.231 -1.683 1.00 97.56 83 PHE A N 1
ATOM 664 C CA . PHE A 1 83 ? 9.456 -4.488 -0.617 1.00 97.56 83 PHE A CA 1
ATOM 665 C C . PHE A 1 83 ? 9.429 -5.217 0.727 1.00 97.56 83 PHE A C 1
ATOM 667 O O . PHE A 1 83 ? 9.714 -6.409 0.846 1.00 97.56 83 PHE A O 1
ATOM 674 N N . THR A 1 84 ? 9.089 -4.475 1.777 1.00 97.38 84 THR A N 1
ATOM 675 C CA . THR A 1 84 ? 8.783 -4.999 3.109 1.00 97.38 84 THR A CA 1
ATOM 676 C C . THR A 1 84 ? 7.674 -4.151 3.715 1.00 97.38 84 THR A C 1
ATOM 678 O O . THR A 1 84 ? 7.813 -2.934 3.834 1.00 97.38 84 THR A O 1
ATOM 681 N N . LEU A 1 85 ? 6.576 -4.806 4.094 1.00 97.75 85 LEU A N 1
ATOM 682 C CA . L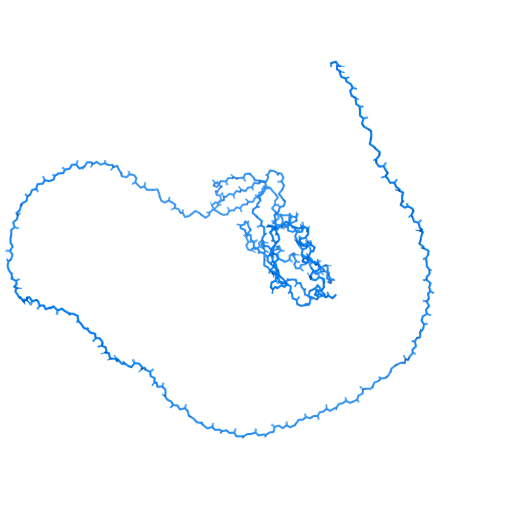EU A 1 85 ? 5.420 -4.187 4.734 1.00 97.75 85 LEU A CA 1
ATOM 683 C C . LEU A 1 85 ? 5.465 -4.464 6.242 1.00 97.75 85 LEU A C 1
ATOM 685 O O . LEU A 1 85 ? 5.502 -5.626 6.652 1.00 97.75 85 LEU A O 1
ATOM 689 N N . THR A 1 86 ? 5.453 -3.421 7.074 1.00 96.81 86 THR A N 1
ATOM 690 C CA . THR A 1 86 ? 5.366 -3.563 8.539 1.00 96.81 86 THR A CA 1
ATOM 691 C C . THR A 1 86 ? 4.215 -2.747 9.123 1.00 96.81 86 THR A C 1
ATOM 693 O O . THR A 1 86 ? 3.679 -1.834 8.495 1.00 96.81 86 THR A O 1
ATOM 696 N N . CYS A 1 87 ? 3.771 -3.137 10.316 1.00 95.06 87 CYS A N 1
ATOM 697 C CA . CYS A 1 87 ? 2.609 -2.580 10.994 1.00 95.06 87 CYS A CA 1
ATOM 698 C C . CYS A 1 87 ? 2.693 -2.906 12.492 1.00 95.06 87 CYS A C 1
ATOM 700 O O . CYS A 1 87 ? 3.226 -3.953 12.858 1.00 95.06 87 CYS A O 1
ATOM 702 N N . SER A 1 88 ? 2.158 -2.041 13.356 1.00 93.31 88 SER A N 1
ATOM 703 C CA . SER A 1 88 ? 2.100 -2.264 14.810 1.00 93.31 88 SER A CA 1
ATOM 704 C C . SER A 1 88 ? 0.814 -2.944 15.296 1.00 93.31 88 SER A C 1
ATOM 706 O O . SER A 1 88 ? 0.740 -3.326 16.461 1.00 93.31 88 SER A O 1
ATOM 708 N N . TRP A 1 89 ? -0.195 -3.081 14.430 1.00 94.12 89 TRP A N 1
ATOM 709 C CA . TRP A 1 89 ? -1.544 -3.545 14.777 1.00 94.12 89 TRP A CA 1
ATOM 710 C C . TRP A 1 89 ? -2.044 -4.723 13.921 1.00 94.12 89 TRP A C 1
ATOM 712 O O . TRP A 1 89 ? -3.176 -5.168 14.094 1.00 94.12 89 TRP A O 1
ATOM 722 N N . LEU A 1 90 ? -1.196 -5.267 13.039 1.00 94.00 90 LEU A N 1
ATOM 723 C CA . LEU A 1 90 ? -1.461 -6.482 12.264 1.00 94.00 90 LEU A CA 1
ATOM 724 C C . LEU A 1 90 ? -0.534 -7.626 12.669 1.00 94.00 90 LEU A C 1
ATOM 726 O O . LEU A 1 90 ? 0.650 -7.434 12.944 1.00 94.00 90 LEU A O 1
ATOM 730 N N . THR A 1 91 ? -1.063 -8.847 12.623 1.00 93.12 91 THR A N 1
ATOM 731 C CA . THR A 1 91 ? -0.265 -10.070 12.761 1.00 93.12 91 THR A CA 1
ATOM 732 C C . THR A 1 91 ? 0.587 -10.332 11.514 1.00 93.12 91 THR A C 1
ATOM 734 O O . THR A 1 91 ? 0.270 -9.892 10.407 1.00 93.12 91 THR A O 1
ATOM 737 N N . HIS A 1 92 ? 1.647 -11.131 11.668 1.00 93.56 92 HIS A N 1
ATOM 738 C CA . HIS A 1 92 ? 2.499 -11.545 10.548 1.00 93.56 92 HIS A CA 1
ATOM 739 C C . HIS A 1 92 ? 1.712 -12.256 9.429 1.00 93.56 92 HIS A C 1
ATOM 741 O O . HIS A 1 92 ? 1.984 -12.033 8.254 1.00 93.56 92 HIS A O 1
ATOM 747 N N . THR A 1 93 ? 0.687 -13.045 9.774 1.00 94.88 93 THR A N 1
ATOM 748 C CA . THR A 1 93 ? -0.197 -13.707 8.799 1.00 94.88 93 THR A CA 1
ATOM 749 C C . THR A 1 93 ? -0.982 -12.696 7.962 1.00 94.88 93 THR A C 1
ATOM 751 O O . THR A 1 93 ? -1.043 -12.828 6.743 1.00 94.88 93 THR A O 1
ATOM 754 N N . GLN A 1 94 ? -1.539 -11.657 8.592 1.00 95.88 94 GLN A N 1
ATOM 755 C CA . GLN A 1 94 ? -2.282 -10.596 7.900 1.00 95.88 94 GLN A CA 1
ATOM 756 C C . GLN A 1 94 ? -1.356 -9.752 7.007 1.00 95.88 94 GLN A C 1
ATOM 758 O O . GLN A 1 94 ? -1.691 -9.481 5.856 1.00 95.88 94 GLN A O 1
ATOM 763 N N . LEU A 1 95 ? -0.150 -9.418 7.482 1.00 97.12 95 LEU A N 1
ATOM 764 C CA . LEU A 1 95 ? 0.884 -8.775 6.658 1.00 97.12 95 LEU A CA 1
ATOM 765 C C . LEU A 1 95 ? 1.309 -9.647 5.463 1.00 97.12 95 LEU A C 1
ATOM 767 O O . LEU A 1 95 ? 1.554 -9.118 4.378 1.00 97.12 95 LEU A O 1
ATOM 771 N N . GLY A 1 96 ? 1.350 -10.971 5.633 1.00 96.94 96 GLY A N 1
ATOM 772 C CA . GLY A 1 96 ? 1.588 -11.930 4.552 1.00 96.94 96 GLY A CA 1
ATOM 773 C C . GLY A 1 96 ? 0.487 -11.922 3.486 1.00 96.94 96 GLY A C 1
ATOM 774 O O . GLY A 1 96 ? 0.803 -11.911 2.298 1.00 96.94 96 GLY A O 1
ATOM 775 N N . LEU A 1 97 ? -0.788 -11.853 3.892 1.00 97.50 97 LEU A N 1
ATOM 776 C CA . LEU A 1 97 ? -1.929 -11.732 2.972 1.00 97.50 97 LEU A CA 1
ATOM 777 C C . LEU A 1 97 ? -1.886 -10.420 2.175 1.00 97.50 97 LEU A C 1
ATOM 779 O O . LEU A 1 97 ? -2.000 -10.452 0.950 1.00 97.50 97 LEU A O 1
ATOM 783 N N . LEU A 1 98 ? -1.642 -9.283 2.840 1.00 98.00 98 LEU A N 1
ATOM 784 C CA . LEU A 1 98 ? -1.462 -7.996 2.155 1.00 98.00 98 LEU A CA 1
ATOM 785 C C . LEU A 1 98 ? -0.285 -8.050 1.169 1.00 98.00 98 LEU A C 1
ATOM 787 O O . LEU A 1 98 ? -0.424 -7.635 0.023 1.00 98.00 98 LEU A O 1
ATOM 791 N N . SER A 1 99 ? 0.853 -8.619 1.578 1.00 97.06 99 SER A N 1
ATOM 792 C CA . SER A 1 99 ? 2.044 -8.743 0.722 1.00 97.06 99 SER A CA 1
ATOM 793 C C . SER A 1 99 ? 1.800 -9.630 -0.507 1.00 97.06 99 SER A C 1
ATOM 795 O O . SER A 1 99 ? 2.280 -9.315 -1.596 1.00 97.06 99 SER A O 1
ATOM 797 N N . ALA A 1 100 ? 1.023 -10.709 -0.368 1.00 97.50 100 ALA A N 1
ATOM 798 C CA . ALA A 1 100 ? 0.603 -11.530 -1.501 1.00 97.50 100 ALA A CA 1
ATOM 799 C C . ALA A 1 100 ? -0.275 -10.728 -2.479 1.00 97.50 100 ALA A C 1
ATOM 801 O O . ALA A 1 100 ? -0.012 -10.743 -3.682 1.00 97.50 100 ALA A O 1
ATOM 802 N N . GLN A 1 101 ? -1.237 -9.954 -1.963 1.00 97.62 101 GLN A N 1
ATOM 803 C CA . GLN A 1 101 ? -2.107 -9.111 -2.784 1.00 97.62 101 GLN A CA 1
ATOM 804 C C . GLN A 1 101 ? -1.333 -8.010 -3.530 1.00 97.62 101 GLN A C 1
ATOM 806 O O . GLN A 1 101 ? -1.612 -7.776 -4.703 1.00 97.62 101 GLN A O 1
ATOM 811 N N . LEU A 1 102 ? -0.320 -7.379 -2.918 1.00 97.44 102 LEU A N 1
ATOM 812 C CA . LEU A 1 102 ? 0.554 -6.423 -3.623 1.00 97.44 102 LEU A CA 1
ATOM 813 C C . LEU A 1 102 ? 1.289 -7.087 -4.802 1.00 97.44 102 LEU A C 1
ATOM 815 O O . LEU A 1 102 ? 1.329 -6.547 -5.912 1.00 97.44 102 LEU A O 1
ATOM 819 N N . ALA A 1 103 ? 1.814 -8.297 -4.592 1.00 95.62 103 ALA A N 1
ATOM 820 C CA . ALA A 1 103 ? 2.462 -9.063 -5.652 1.00 95.62 103 ALA A CA 1
ATOM 821 C C . ALA A 1 103 ? 1.482 -9.484 -6.767 1.00 95.62 103 ALA A C 1
ATOM 823 O O . ALA A 1 103 ? 1.883 -9.548 -7.930 1.00 95.62 103 ALA A O 1
ATOM 824 N N . ASP A 1 104 ? 0.214 -9.758 -6.449 1.00 96.00 104 ASP A N 1
ATOM 825 C CA . ASP A 1 104 ? -0.824 -10.068 -7.442 1.00 96.00 104 ASP A CA 1
ATOM 826 C C . ASP A 1 104 ? -1.321 -8.825 -8.202 1.00 96.00 104 ASP A C 1
ATOM 828 O O . ASP A 1 104 ? -1.538 -8.911 -9.413 1.00 96.00 104 ASP A O 1
ATOM 832 N N . LEU A 1 105 ? -1.382 -7.651 -7.558 1.00 95.62 105 LEU A N 1
ATOM 833 C CA . LEU A 1 105 ? -1.636 -6.373 -8.236 1.00 95.62 105 LEU A CA 1
ATOM 834 C C . LEU A 1 105 ? -0.581 -6.098 -9.321 1.00 95.62 105 LEU A C 1
ATOM 836 O O . LEU A 1 105 ? -0.950 -5.832 -10.463 1.00 95.62 105 LEU A O 1
ATOM 840 N N . TYR A 1 106 ? 0.715 -6.270 -9.020 1.00 95.00 1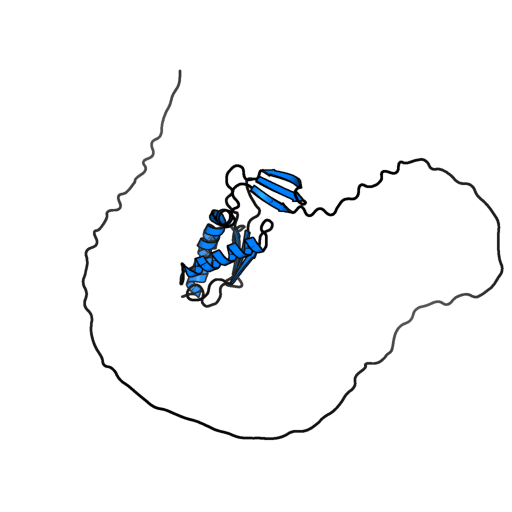06 TYR A N 1
ATOM 841 C CA . TYR A 1 106 ? 1.776 -6.118 -10.031 1.00 95.00 106 TYR A CA 1
ATOM 842 C C . TYR A 1 106 ? 1.644 -7.126 -11.190 1.00 95.00 106 TYR A C 1
ATOM 844 O O . TYR A 1 106 ? 1.869 -6.781 -12.350 1.00 95.00 106 TYR A O 1
ATOM 852 N N . LYS A 1 107 ? 1.231 -8.375 -10.918 1.00 93.31 107 LYS A N 1
ATOM 853 C CA . LYS A 1 107 ? 1.005 -9.381 -11.978 1.00 93.31 107 LYS A CA 1
ATOM 854 C C . LYS A 1 107 ? -0.124 -8.981 -12.934 1.00 93.31 107 LYS A C 1
ATOM 856 O O . LYS A 1 107 ? -0.055 -9.344 -14.114 1.00 93.31 107 LYS A O 1
ATOM 861 N N . ALA A 1 108 ? -1.133 -8.264 -12.430 1.00 92.25 108 ALA A N 1
ATOM 862 C CA . ALA A 1 108 ? -2.260 -7.748 -13.203 1.00 92.25 108 ALA A CA 1
ATOM 863 C C . ALA A 1 108 ? -1.892 -6.507 -14.040 1.00 92.25 108 ALA A C 1
ATOM 865 O O . ALA A 1 108 ? -2.352 -6.391 -15.173 1.00 92.25 108 ALA A O 1
ATOM 866 N N . THR A 1 109 ? -1.025 -5.627 -13.528 1.00 85.75 109 THR A N 1
ATOM 867 C CA . THR A 1 109 ? -0.574 -4.387 -14.196 1.00 85.75 109 THR A CA 1
ATOM 868 C C . THR A 1 109 ? 0.800 -4.516 -14.871 1.00 85.75 109 THR A C 1
ATOM 870 O O . THR A 1 109 ? 1.510 -3.523 -15.008 1.00 85.75 109 THR A O 1
ATOM 873 N N . ARG A 1 110 ? 1.219 -5.734 -15.248 1.00 80.06 110 ARG A N 1
ATOM 874 C CA . ARG A 1 110 ? 2.588 -6.032 -15.719 1.00 80.06 110 ARG A CA 1
ATOM 875 C C . ARG A 1 110 ? 3.088 -5.080 -16.810 1.00 80.06 110 ARG A C 1
ATOM 877 O O . ARG A 1 110 ? 2.410 -4.891 -17.817 1.00 80.06 110 ARG A O 1
ATOM 884 N N . GLY A 1 111 ? 4.319 -4.591 -16.641 1.00 83.06 111 GLY A N 1
ATOM 885 C CA . GLY A 1 111 ? 4.938 -3.621 -17.548 1.00 83.06 111 GLY A CA 1
ATOM 886 C C . GLY A 1 111 ? 4.504 -2.174 -17.300 1.00 83.06 111 GLY A C 1
ATOM 887 O O . GLY A 1 111 ? 4.596 -1.358 -18.209 1.00 83.06 111 GLY A O 1
ATOM 888 N N . ALA A 1 112 ? 4.000 -1.862 -16.103 1.00 91.69 112 ALA A N 1
ATOM 889 C CA . ALA A 1 112 ? 3.676 -0.510 -15.661 1.00 91.69 112 ALA A CA 1
ATOM 890 C C . ALA A 1 112 ? 4.006 -0.325 -14.170 1.00 91.69 112 ALA A C 1
ATOM 892 O O . ALA A 1 112 ? 4.111 -1.297 -13.417 1.00 91.69 112 ALA A O 1
ATOM 893 N N . VAL A 1 113 ? 4.167 0.934 -13.762 1.00 95.38 113 VAL A N 1
ATOM 894 C CA . VAL A 1 113 ? 4.464 1.356 -12.384 1.00 95.38 113 VAL A CA 1
ATOM 895 C C . VAL A 1 113 ? 3.294 1.082 -11.421 1.00 95.38 113 VAL A C 1
ATOM 897 O O . VAL A 1 113 ? 2.132 1.094 -11.837 1.00 95.38 113 VAL A O 1
ATOM 900 N N . VAL A 1 114 ? 3.578 0.787 -10.143 1.00 96.38 114 VAL A N 1
ATOM 901 C CA . VAL A 1 114 ? 2.582 0.196 -9.215 1.00 96.38 114 VAL A CA 1
ATOM 902 C C . VAL A 1 114 ? 2.521 0.764 -7.800 1.00 96.38 114 VAL A C 1
ATOM 904 O O . VAL A 1 114 ? 1.569 0.431 -7.089 1.00 96.38 114 VAL A O 1
ATOM 907 N N . LEU A 1 115 ? 3.467 1.590 -7.344 1.00 97.25 115 LEU A N 1
ATOM 908 C CA . LEU A 1 115 ? 3.511 1.993 -5.932 1.00 97.25 115 LEU A CA 1
ATOM 909 C C . LEU A 1 115 ? 2.287 2.815 -5.530 1.00 97.25 115 LEU A C 1
ATOM 911 O O . LEU A 1 115 ? 1.743 2.596 -4.449 1.00 97.25 115 LEU A O 1
ATOM 915 N N . PHE A 1 116 ? 1.794 3.696 -6.406 1.00 96.62 116 PHE A N 1
ATOM 916 C CA . PHE A 1 116 ? 0.541 4.409 -6.147 1.00 96.62 116 PHE A CA 1
ATOM 917 C C . PHE A 1 116 ? -0.637 3.432 -5.991 1.00 96.62 116 PHE A C 1
ATOM 919 O O . PHE A 1 116 ? -1.352 3.486 -4.993 1.00 96.62 116 PHE A O 1
ATOM 926 N N . SER A 1 117 ? -0.785 2.470 -6.907 1.00 96.12 117 SER A N 1
ATOM 927 C CA . SER A 1 117 ? -1.826 1.431 -6.857 1.00 96.12 117 SER A CA 1
ATOM 928 C C . SER A 1 117 ? -1.744 0.569 -5.590 1.00 96.12 117 SER A C 1
ATOM 930 O O . SER A 1 117 ? -2.769 0.243 -4.992 1.00 96.12 117 SER A O 1
ATOM 932 N N . TRP A 1 118 ? -0.529 0.232 -5.141 1.00 97.69 118 TRP A N 1
ATOM 933 C CA . TRP A 1 118 ? -0.290 -0.452 -3.868 1.00 97.69 118 TRP A CA 1
ATOM 934 C C . TRP A 1 118 ? -0.722 0.400 -2.669 1.00 97.69 118 TRP A C 1
ATOM 936 O O . TRP A 1 118 ? -1.348 -0.124 -1.751 1.00 97.69 118 TRP A O 1
ATOM 946 N N . VAL A 1 119 ? -0.440 1.706 -2.676 1.00 97.44 119 VAL A N 1
ATOM 947 C CA . VAL A 1 119 ? -0.843 2.632 -1.605 1.00 97.44 119 VAL A CA 1
ATOM 948 C C . VAL A 1 119 ? -2.359 2.845 -1.567 1.00 97.44 119 VAL A C 1
ATOM 950 O O . VAL A 1 119 ? -2.917 2.882 -0.474 1.00 97.44 119 VAL A O 1
ATOM 953 N N . GLN A 1 120 ? -3.040 2.941 -2.714 1.00 96.94 120 GLN A N 1
ATOM 954 C CA . GLN A 1 120 ? -4.509 3.020 -2.770 1.00 96.94 120 GLN A CA 1
ATOM 955 C C . GLN A 1 120 ? -5.153 1.740 -2.220 1.00 96.94 120 GLN A C 1
ATOM 957 O O . GLN A 1 120 ? -5.952 1.814 -1.289 1.00 96.94 120 GLN A O 1
ATOM 962 N N . PHE A 1 121 ? -4.716 0.558 -2.676 1.00 97.75 121 PHE A N 1
ATOM 963 C CA . PHE A 1 121 ? -5.180 -0.716 -2.111 1.00 97.75 121 PHE A CA 1
ATOM 964 C C . PHE A 1 121 ? -4.930 -0.805 -0.592 1.00 97.75 121 PHE A C 1
ATOM 966 O O . PHE A 1 121 ? -5.820 -1.199 0.163 1.00 97.75 121 PHE A O 1
ATOM 973 N N . LEU A 1 122 ? -3.738 -0.414 -0.122 1.00 97.75 122 LEU A N 1
ATOM 974 C CA . LEU A 1 122 ? -3.413 -0.432 1.307 1.00 97.75 122 LEU A CA 1
ATOM 975 C C . LEU A 1 122 ? -4.260 0.554 2.126 1.00 97.75 122 LEU A C 1
ATOM 977 O O . LEU A 1 122 ? -4.530 0.271 3.289 1.00 97.75 122 LEU A O 1
ATOM 981 N N . ARG A 1 123 ? -4.672 1.683 1.538 1.00 95.94 123 ARG A N 1
ATOM 982 C CA . ARG A 1 123 ? -5.501 2.717 2.173 1.00 95.94 123 ARG A CA 1
ATOM 983 C C . ARG A 1 123 ? -6.968 2.295 2.270 1.00 95.94 123 ARG A C 1
ATOM 985 O O . ARG A 1 123 ? -7.549 2.390 3.348 1.00 95.94 123 ARG A O 1
ATOM 992 N N . GLU A 1 124 ? -7.533 1.809 1.167 1.00 95.88 124 GLU A N 1
ATOM 993 C CA . GLU A 1 124 ? -8.978 1.600 1.009 1.00 95.88 124 GLU A CA 1
ATOM 994 C C . GLU A 1 124 ? -9.420 0.148 1.254 1.00 95.88 124 GLU A C 1
ATOM 996 O O . GLU A 1 124 ? -10.475 -0.089 1.843 1.00 95.88 124 GLU A O 1
ATOM 1001 N N . ASP A 1 125 ? -8.652 -0.845 0.795 1.00 95.69 125 ASP A N 1
ATOM 1002 C CA . ASP A 1 125 ? -9.090 -2.247 0.687 1.00 95.69 125 ASP A CA 1
ATOM 1003 C C . ASP A 1 125 ? -8.371 -3.215 1.639 1.00 95.69 125 ASP A C 1
ATOM 1005 O O . ASP A 1 125 ? -8.870 -4.320 1.864 1.00 95.69 125 ASP A O 1
ATOM 1009 N N . ALA A 1 126 ? -7.249 -2.823 2.253 1.00 95.25 126 ALA A N 1
ATOM 1010 C CA . ALA A 1 126 ?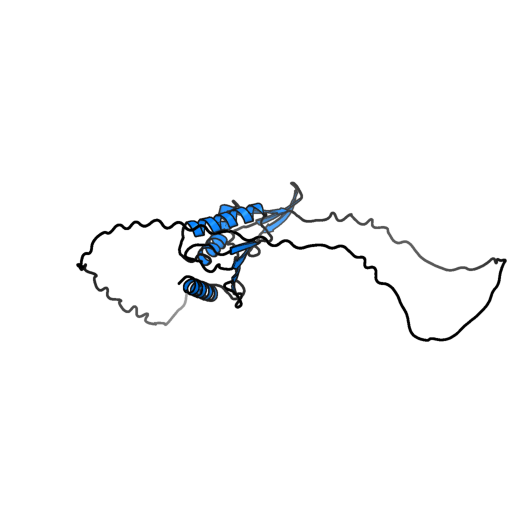 -6.511 -3.680 3.186 1.00 95.25 126 ALA A CA 1
ATOM 1011 C C . ALA A 1 126 ? -7.387 -4.215 4.329 1.00 95.25 126 ALA A C 1
ATOM 1013 O O . ALA A 1 126 ? -7.358 -5.408 4.620 1.00 95.25 126 ALA A O 1
ATOM 1014 N N . LEU A 1 127 ? -8.196 -3.354 4.953 1.00 94.12 127 LEU A N 1
ATOM 1015 C CA . LEU A 1 127 ? -9.111 -3.759 6.023 1.00 94.12 127 LEU A CA 1
ATOM 1016 C C . LEU A 1 127 ? -10.194 -4.724 5.512 1.00 94.12 127 LEU A C 1
ATOM 1018 O O . LEU A 1 127 ? -10.458 -5.740 6.156 1.00 94.12 127 LEU A O 1
ATOM 1022 N N . LYS A 1 128 ? -10.727 -4.476 4.305 1.00 93.88 128 LYS A N 1
ATOM 1023 C CA . LYS A 1 128 ? -11.723 -5.337 3.647 1.00 93.88 128 LYS A CA 1
ATOM 1024 C C . LYS A 1 128 ? -11.164 -6.736 3.346 1.00 93.88 128 LYS A C 1
ATOM 1026 O O . LYS A 1 128 ? -11.841 -7.726 3.603 1.00 93.88 128 LYS A O 1
ATOM 1031 N N . LEU A 1 129 ? -9.926 -6.833 2.845 1.00 94.44 129 LEU A N 1
ATOM 1032 C CA . LEU A 1 129 ? -9.261 -8.117 2.564 1.00 94.44 129 LEU A CA 1
ATOM 1033 C C . LEU A 1 129 ? -8.976 -8.925 3.842 1.00 94.44 129 LEU A C 1
ATOM 1035 O O . LEU A 1 129 ? -8.951 -10.154 3.805 1.00 94.44 129 LEU A O 1
ATOM 1039 N N . LEU A 1 130 ? -8.750 -8.240 4.963 1.00 93.56 130 LEU A N 1
ATOM 1040 C CA . LEU A 1 130 ? -8.465 -8.855 6.260 1.00 93.56 130 LEU A CA 1
ATOM 1041 C C . LEU A 1 130 ? -9.725 -9.144 7.101 1.00 93.56 130 LEU A C 1
ATOM 1043 O O . LEU A 1 130 ? -9.582 -9.614 8.228 1.00 93.56 130 LEU A O 1
ATOM 1047 N N . ASP A 1 131 ? -10.921 -8.878 6.560 1.00 91.56 131 ASP A N 1
ATOM 1048 C CA . ASP A 1 131 ? -12.233 -8.992 7.224 1.00 91.56 131 ASP A CA 1
ATOM 1049 C C . ASP A 1 131 ? -12.369 -8.125 8.502 1.00 91.56 131 ASP A C 1
ATOM 1051 O O . ASP A 1 131 ? -13.134 -8.425 9.420 1.00 91.56 131 ASP A O 1
ATOM 1055 N N . ILE A 1 132 ? -11.615 -7.019 8.564 1.00 90.56 132 ILE A N 1
ATOM 1056 C CA . ILE A 1 132 ? -11.624 -6.049 9.668 1.00 90.56 132 ILE A CA 1
ATOM 1057 C C . ILE A 1 132 ? -12.570 -4.907 9.285 1.00 90.56 132 ILE A C 1
ATOM 1059 O O . ILE A 1 132 ? -12.197 -4.027 8.516 1.00 90.56 132 ILE A O 1
ATOM 1063 N N . HIS A 1 133 ? -13.792 -4.901 9.822 1.00 86.69 133 HIS A N 1
ATOM 1064 C CA . HIS A 1 133 ? -14.795 -3.878 9.485 1.00 86.69 133 HIS A CA 1
ATOM 1065 C C . HIS A 1 133 ? -14.793 -2.721 10.490 1.00 86.69 133 HIS A C 1
ATOM 1067 O O . HIS A 1 133 ? -14.211 -1.678 10.220 1.00 86.69 133 HIS A O 1
ATOM 1073 N N . SER A 1 134 ? -15.396 -2.909 11.667 1.00 89.25 134 SER A N 1
ATOM 1074 C CA . SER A 1 134 ? -15.476 -1.891 12.732 1.00 89.25 134 SER A CA 1
ATOM 1075 C C . SER A 1 134 ? -14.810 -2.304 14.049 1.00 89.25 134 SER A C 1
ATOM 1077 O O . SER A 1 134 ? -14.811 -1.526 14.999 1.00 89.25 134 SER A O 1
ATOM 1079 N N . LEU A 1 135 ? -14.239 -3.510 14.130 1.00 90.00 135 LEU A N 1
ATOM 1080 C CA . LEU A 1 135 ? -13.611 -4.046 15.338 1.00 90.00 135 LEU A CA 1
ATOM 1081 C C . LEU A 1 135 ? -12.226 -4.618 15.026 1.00 90.00 135 LEU A C 1
ATOM 1083 O O . LEU A 1 135 ? -12.095 -5.517 14.198 1.00 90.00 135 LEU A O 1
ATOM 1087 N N . LEU A 1 136 ? -11.214 -4.147 15.754 1.00 91.62 136 LEU A N 1
ATOM 1088 C CA . LEU A 1 136 ? -9.864 -4.704 15.757 1.00 91.62 136 LEU A CA 1
ATOM 1089 C C . LEU A 1 136 ? -9.501 -5.216 17.154 1.00 91.62 136 LEU A C 1
ATOM 1091 O O . LEU A 1 136 ? -9.497 -4.465 18.130 1.00 91.62 136 LEU A O 1
ATOM 1095 N N . GLU A 1 137 ? -9.162 -6.499 17.245 1.00 90.50 137 GLU A N 1
ATOM 1096 C CA . GLU A 1 137 ? -8.762 -7.143 18.496 1.00 90.50 137 GLU A CA 1
ATOM 1097 C C . GLU A 1 137 ? -7.236 -7.238 18.600 1.00 90.50 137 GLU A C 1
ATOM 1099 O O . GLU A 1 137 ? -6.581 -7.806 17.726 1.00 90.50 137 GLU A O 1
ATOM 1104 N N . LEU A 1 138 ? -6.665 -6.705 19.684 1.00 90.94 138 LEU A N 1
ATOM 1105 C CA . LEU A 1 138 ? -5.222 -6.713 19.943 1.00 90.94 138 LEU A CA 1
ATOM 1106 C C . LEU A 1 138 ? -4.892 -7.468 21.244 1.00 90.94 138 LEU A C 1
ATOM 1108 O O . LEU A 1 138 ? -5.596 -7.302 22.247 1.00 90.94 138 LEU A O 1
ATOM 1112 N N . PRO A 1 139 ? -3.810 -8.268 21.284 1.00 85.62 139 PRO A N 1
ATOM 1113 C CA . PRO A 1 139 ? -3.347 -8.898 22.515 1.00 85.62 139 PRO A CA 1
ATOM 1114 C C . PRO A 1 139 ? -2.739 -7.858 23.469 1.00 85.62 139 PRO A C 1
ATOM 1116 O O . PRO A 1 139 ? -1.999 -6.965 23.063 1.00 85.62 139 PRO A O 1
ATOM 1119 N N . SER A 1 140 ? -3.033 -7.980 24.762 1.00 80.44 140 SER A N 1
ATOM 1120 C CA . SER A 1 140 ? -2.488 -7.099 25.798 1.00 80.44 140 SER A CA 1
ATOM 1121 C C . SER A 1 140 ? -1.189 -7.652 26.395 1.00 80.44 140 SER A C 1
ATOM 1123 O O . SER A 1 140 ? -1.248 -8.465 27.320 1.00 80.44 140 SER A O 1
ATOM 1125 N N . ASP A 1 141 ? -0.036 -7.110 25.988 1.00 66.88 141 ASP A N 1
ATOM 1126 C CA . ASP A 1 141 ? 1.275 -7.338 26.628 1.00 66.88 141 ASP A CA 1
ATOM 1127 C C . ASP A 1 141 ? 1.343 -6.737 28.048 1.00 66.88 141 ASP A C 1
ATOM 1129 O O . ASP A 1 141 ? 1.965 -5.707 28.316 1.00 66.88 141 ASP A O 1
ATOM 1133 N N . LYS A 1 142 ? 0.676 -7.396 28.999 1.00 61.38 142 LYS A N 1
ATOM 1134 C CA . LYS A 1 142 ? 0.794 -7.124 30.433 1.00 61.38 142 LYS A CA 1
ATOM 1135 C C . LYS A 1 142 ? 1.597 -8.235 31.108 1.00 61.38 142 LYS A C 1
ATOM 1137 O O . LYS A 1 142 ? 1.021 -9.284 31.400 1.00 61.38 142 LYS A O 1
ATOM 1142 N N . PRO A 1 143 ? 2.874 -8.011 31.469 1.00 48.69 143 PRO A N 1
ATOM 1143 C CA . PRO A 1 143 ? 3.455 -8.776 32.564 1.00 48.69 143 PRO A CA 1
ATOM 1144 C C . PRO A 1 143 ? 2.586 -8.575 33.814 1.00 48.69 143 PRO A C 1
ATOM 1146 O O . PRO A 1 143 ? 2.131 -7.466 34.110 1.00 48.69 143 PRO A O 1
ATOM 1149 N N . SER A 1 144 ? 2.319 -9.656 34.543 1.00 45.22 144 SER A N 1
ATOM 1150 C CA . SER A 1 144 ? 1.436 -9.627 35.708 1.00 45.22 144 SER A CA 1
ATOM 1151 C C . SER A 1 144 ? 2.059 -8.820 36.851 1.00 45.22 144 SER A C 1
ATOM 1153 O O . SER A 1 144 ? 2.932 -9.321 37.564 1.00 45.22 144 SER A O 1
ATOM 1155 N N . TYR A 1 145 ? 1.586 -7.588 37.055 1.00 52.59 145 TYR A N 1
ATOM 1156 C CA . TYR A 1 145 ? 1.890 -6.805 38.252 1.00 52.59 145 TYR A CA 1
ATOM 1157 C C . TYR A 1 145 ? 1.373 -7.547 39.489 1.00 52.59 145 TYR A C 1
ATOM 1159 O O . TYR A 1 145 ? 0.169 -7.578 39.754 1.00 52.59 145 TYR A O 1
ATOM 1167 N N . LEU A 1 146 ? 2.286 -8.154 40.249 1.00 49.22 146 LEU A N 1
ATOM 1168 C CA . LEU A 1 146 ? 1.968 -8.699 41.563 1.00 49.22 146 LEU A CA 1
ATOM 1169 C C . LEU A 1 146 ? 1.571 -7.539 42.494 1.00 49.22 146 LEU A C 1
ATOM 1171 O O . LEU A 1 146 ? 2.272 -6.528 42.521 1.00 49.22 146 LEU A O 1
ATOM 1175 N N . PRO A 1 147 ? 0.475 -7.652 43.264 1.00 46.25 147 PRO A N 1
ATOM 1176 C CA . PRO A 1 147 ? 0.078 -6.600 44.188 1.00 46.25 147 PRO A CA 1
ATOM 1177 C C . PRO A 1 147 ? 1.044 -6.550 45.376 1.00 46.25 147 PRO A C 1
ATOM 1179 O O . PRO A 1 147 ? 1.083 -7.472 46.197 1.00 46.25 147 PRO A O 1
ATOM 1182 N N . ASP A 1 148 ? 1.801 -5.456 45.482 1.00 42.66 148 ASP A N 1
ATOM 1183 C CA . ASP A 1 148 ? 2.693 -5.206 46.613 1.00 42.66 148 ASP A CA 1
ATOM 1184 C C . ASP A 1 148 ? 1.936 -5.268 47.944 1.00 42.66 148 ASP A C 1
ATOM 1186 O O . ASP A 1 148 ? 0.933 -4.581 48.177 1.00 42.66 148 ASP A O 1
ATOM 1190 N N . LYS A 1 149 ? 2.433 -6.108 48.857 1.00 48.72 149 LYS A N 1
ATOM 1191 C CA . LYS A 1 149 ? 1.848 -6.254 50.190 1.00 48.72 149 LYS A CA 1
ATOM 1192 C C . LYS A 1 149 ? 2.178 -5.020 51.016 1.00 48.72 149 LYS A C 1
ATOM 1194 O O . LYS A 1 149 ? 3.282 -4.896 51.535 1.00 48.72 149 LYS A O 1
ATOM 1199 N N . LYS A 1 150 ? 1.183 -4.148 51.189 1.00 44.72 150 LYS A N 1
ATOM 1200 C CA . LYS A 1 150 ? 1.235 -2.954 52.044 1.00 44.72 150 LYS A CA 1
ATOM 1201 C C . LYS A 1 150 ? 1.480 -3.310 53.522 1.00 44.72 150 LYS A C 1
ATOM 1203 O O . LYS A 1 150 ? 0.544 -3.371 54.321 1.00 44.72 150 LYS A O 1
ATOM 1208 N N . SER A 1 151 ? 2.741 -3.526 53.888 1.00 43.22 151 SER A N 1
ATOM 1209 C CA . SER A 1 151 ? 3.207 -3.498 55.275 1.00 43.22 151 SER A CA 1
ATOM 1210 C C . SER A 1 151 ? 3.061 -2.078 55.819 1.00 43.22 151 SER A C 1
ATOM 1212 O O . SER A 1 151 ? 3.533 -1.126 55.197 1.00 43.22 151 SER A O 1
ATOM 1214 N N . LYS A 1 152 ? 2.376 -1.933 56.955 1.00 43.84 152 LYS A N 1
ATOM 1215 C CA . LYS A 1 152 ? 2.230 -0.649 57.651 1.00 43.84 152 LYS A CA 1
ATOM 1216 C C . LYS A 1 152 ? 3.522 -0.266 58.375 1.00 43.84 152 LYS A C 1
ATOM 1218 O O . LYS A 1 152 ? 4.327 -1.133 58.706 1.00 43.84 152 LYS A O 1
ATOM 1223 N N . GLU A 1 153 ? 3.667 1.027 58.638 1.00 44.97 153 GLU A N 1
ATOM 1224 C CA . GLU A 1 153 ? 4.631 1.578 59.594 1.00 44.97 153 GLU A CA 1
ATOM 1225 C C . GLU A 1 153 ? 4.359 1.076 61.021 1.00 44.97 153 GLU A C 1
ATOM 1227 O O . GLU A 1 153 ? 3.201 0.839 61.361 1.00 44.97 153 GLU A O 1
ATOM 1232 N N . ASP A 1 154 ? 5.405 1.004 61.855 1.00 38.97 154 ASP A N 1
ATOM 1233 C CA . ASP A 1 154 ? 5.336 1.368 63.282 1.00 38.97 154 ASP A CA 1
ATOM 1234 C C . ASP A 1 154 ? 6.757 1.520 63.900 1.00 38.97 154 ASP A C 1
ATOM 1236 O O . ASP A 1 154 ? 7.451 0.537 64.139 1.00 38.97 154 ASP A O 1
ATOM 1240 N N . ASN A 1 155 ? 7.134 2.773 64.197 1.00 38.66 155 ASN A N 1
ATOM 1241 C CA . ASN A 1 155 ? 8.062 3.265 65.246 1.00 38.66 155 ASN A CA 1
ATOM 1242 C C . ASN A 1 155 ? 9.574 2.881 65.290 1.00 38.66 155 ASN A C 1
ATOM 1244 O O . ASN A 1 155 ? 9.969 1.761 65.602 1.00 38.66 155 ASN A O 1
ATOM 1248 N N . GLU A 1 156 ? 10.422 3.917 65.185 1.00 42.34 156 GLU A N 1
ATOM 1249 C CA . GLU A 1 156 ? 11.690 4.109 65.943 1.00 42.34 156 GLU A CA 1
ATOM 1250 C C . GLU A 1 156 ? 11.339 4.842 67.291 1.00 42.34 156 GLU A C 1
ATOM 1252 O O . GLU A 1 156 ? 10.179 5.257 67.403 1.00 42.34 156 GLU A O 1
ATOM 1257 N N . PRO A 1 157 ? 12.225 5.077 68.306 1.00 55.34 157 PRO A N 1
ATOM 1258 C CA . PRO A 1 157 ? 13.690 5.074 68.214 1.00 55.34 157 PRO A CA 1
ATOM 1259 C C . PRO A 1 157 ? 14.552 4.577 69.417 1.00 55.34 157 PRO A C 1
ATOM 1261 O O . PRO A 1 157 ? 14.056 4.296 70.506 1.00 55.34 157 PRO A O 1
ATOM 1264 N N . SER A 1 158 ? 15.884 4.669 69.230 1.00 38.16 158 SER A N 1
ATOM 1265 C CA . SER A 1 158 ? 16.893 5.138 70.226 1.00 38.16 158 SER A CA 1
ATOM 1266 C C . SER A 1 158 ? 17.752 4.154 71.071 1.00 38.16 158 SER A C 1
ATOM 1268 O O . SER A 1 158 ? 17.308 3.560 72.047 1.00 38.16 158 SER A O 1
ATOM 1270 N N . LEU A 1 159 ? 19.063 4.156 70.763 1.00 40.28 159 LEU A N 1
ATOM 1271 C CA . LEU A 1 159 ? 20.265 4.220 71.641 1.00 40.28 159 LEU A CA 1
ATOM 1272 C C . LEU A 1 159 ? 20.276 3.602 73.072 1.00 40.28 159 LEU A C 1
ATOM 1274 O O . LEU A 1 159 ? 19.709 4.190 73.989 1.00 40.28 159 LEU A O 1
ATOM 1278 N N . ALA A 1 160 ? 21.163 2.614 73.323 1.00 33.88 160 ALA A N 1
ATOM 1279 C CA . ALA A 1 160 ? 21.993 2.523 74.554 1.00 33.88 160 ALA A CA 1
ATOM 1280 C C . ALA A 1 160 ? 23.185 1.528 74.448 1.00 33.88 160 ALA A C 1
ATOM 1282 O O . ALA A 1 160 ? 23.137 0.540 73.727 1.00 33.88 160 ALA A O 1
ATOM 1283 N N . ALA A 1 161 ? 24.264 1.809 75.184 1.00 34.03 161 ALA A N 1
ATOM 1284 C CA . ALA A 1 161 ? 25.623 1.268 75.044 1.00 34.03 161 ALA A CA 1
ATOM 1285 C C . ALA A 1 161 ? 25.992 -0.039 75.812 1.00 34.03 161 ALA A C 1
ATOM 1287 O O . ALA A 1 161 ? 25.383 -0.369 76.823 1.00 34.03 161 ALA A O 1
ATOM 1288 N N . ALA A 1 162 ? 27.152 -0.607 75.414 1.00 36.50 162 ALA A N 1
ATOM 1289 C CA . ALA A 1 162 ? 28.273 -1.086 76.266 1.00 36.50 162 ALA A CA 1
ATOM 1290 C C . ALA A 1 162 ? 28.540 -2.601 76.534 1.00 36.50 162 ALA A C 1
ATOM 1292 O O . ALA A 1 162 ? 27.748 -3.301 77.153 1.00 36.50 162 ALA A O 1
ATOM 1293 N N . ASN A 1 163 ? 29.806 -2.981 76.254 1.00 31.16 163 ASN A N 1
ATOM 1294 C CA . ASN A 1 163 ? 30.654 -4.044 76.855 1.00 31.16 163 ASN A CA 1
ATOM 1295 C C . ASN A 1 163 ? 30.298 -5.531 76.556 1.00 31.16 163 ASN A C 1
ATOM 1297 O O . ASN A 1 163 ? 29.137 -5.896 76.460 1.00 31.16 163 ASN A O 1
ATOM 1301 N N . ASN A 1 164 ? 31.241 -6.480 76.396 1.00 36.84 164 ASN A N 1
ATOM 1302 C CA . ASN A 1 164 ? 32.637 -6.584 76.881 1.00 36.84 164 ASN A CA 1
ATOM 1303 C C . ASN A 1 164 ? 33.669 -7.057 75.805 1.00 36.84 164 ASN A C 1
ATOM 1305 O O . ASN A 1 164 ? 33.357 -7.156 74.623 1.00 36.84 164 ASN A O 1
ATOM 1309 N N . THR A 1 165 ? 34.922 -7.283 76.229 1.00 39.31 165 THR A N 1
ATOM 1310 C CA . THR A 1 165 ? 36.191 -7.216 75.455 1.00 39.31 165 THR A CA 1
ATOM 1311 C C . THR A 1 165 ? 36.953 -8.584 75.328 1.00 39.31 165 THR A C 1
ATOM 1313 O O . THR A 1 165 ? 36.400 -9.588 75.771 1.00 39.31 165 THR A O 1
ATOM 1316 N N . PRO A 1 166 ? 38.139 -8.718 74.654 1.00 50.09 166 PRO A N 1
ATOM 1317 C CA . PRO A 1 166 ? 38.404 -9.864 73.747 1.00 50.09 166 PRO A CA 1
ATOM 1318 C C . PRO A 1 166 ? 39.820 -10.524 73.854 1.00 50.09 166 PRO A C 1
ATOM 1320 O O . PRO A 1 166 ? 40.523 -10.323 74.842 1.00 50.09 166 PRO A O 1
ATOM 1323 N N . LYS A 1 167 ? 40.294 -11.156 72.747 1.00 33.78 167 LYS A N 1
ATOM 1324 C CA . LYS A 1 167 ? 41.710 -11.530 72.418 1.00 33.78 167 LYS A CA 1
ATOM 1325 C C . LYS A 1 167 ? 42.180 -12.859 73.092 1.00 33.78 167 LYS A C 1
ATOM 1327 O O . LYS A 1 167 ? 41.481 -13.286 74.008 1.00 33.78 167 LYS A O 1
ATOM 1332 N N . PRO A 1 168 ? 43.285 -13.556 72.693 1.00 45.31 168 PRO A N 1
ATOM 1333 C CA . PRO A 1 168 ? 44.376 -13.230 71.744 1.00 45.31 168 PRO A CA 1
ATOM 1334 C C . PRO A 1 168 ? 44.677 -14.303 70.657 1.00 45.31 168 PRO A C 1
ATOM 1336 O O . PRO A 1 168 ? 43.963 -15.295 70.589 1.00 45.31 168 PRO A O 1
ATOM 1339 N N . THR A 1 169 ? 45.656 -14.183 69.740 1.00 36.44 169 THR A N 1
ATOM 1340 C CA . THR A 1 169 ? 46.686 -13.144 69.417 1.00 36.44 169 THR A CA 1
ATOM 1341 C C . THR A 1 169 ? 46.725 -12.945 67.862 1.00 36.44 169 THR A C 1
ATOM 1343 O O . THR A 1 169 ? 45.658 -13.099 67.279 1.00 36.44 169 THR A O 1
ATOM 1346 N N . ASP A 1 170 ? 47.743 -12.579 67.050 1.00 36.53 170 ASP A N 1
ATOM 1347 C CA . ASP A 1 170 ? 49.156 -12.095 67.107 1.00 36.53 170 ASP A CA 1
ATOM 1348 C C . ASP A 1 170 ? 49.432 -11.266 65.806 1.00 36.53 170 ASP A C 1
ATOM 1350 O O . ASP A 1 170 ? 48.805 -11.531 64.784 1.00 36.53 170 ASP A O 1
ATOM 1354 N N . VAL A 1 171 ? 50.044 -10.068 65.841 1.00 38.28 171 VAL A N 1
ATOM 1355 C CA . VAL A 1 171 ? 51.431 -9.667 65.422 1.00 38.28 171 VAL A CA 1
ATOM 1356 C C . VAL A 1 171 ? 51.984 -10.309 64.121 1.00 38.28 171 VAL A C 1
ATOM 1358 O O . VAL A 1 171 ? 51.856 -11.510 63.946 1.00 38.28 171 VAL A O 1
ATOM 1361 N N . SER A 1 172 ? 52.699 -9.647 63.188 1.00 38.50 172 SER A N 1
ATOM 1362 C CA . SER A 1 172 ? 53.017 -8.226 62.846 1.00 38.50 172 SER A CA 1
ATOM 1363 C C . SER A 1 172 ? 53.754 -8.200 61.459 1.00 38.50 172 SER A C 1
ATOM 1365 O O . SER A 1 172 ? 53.866 -9.266 60.864 1.00 38.50 172 SER A O 1
ATOM 1367 N N . TYR A 1 173 ? 54.275 -7.128 60.822 1.00 33.78 173 TYR A N 1
ATOM 1368 C CA . TYR A 1 173 ? 54.470 -5.691 61.126 1.00 33.78 173 TYR A CA 1
ATOM 1369 C C . TYR A 1 173 ? 54.501 -4.835 59.809 1.00 33.78 173 TYR A C 1
ATOM 1371 O O . TYR A 1 173 ? 54.703 -5.353 58.719 1.00 33.78 173 TYR A O 1
ATOM 1379 N N . LEU A 1 174 ? 54.300 -3.520 59.962 1.00 37.62 174 LEU A N 1
ATOM 1380 C CA . LEU A 1 174 ? 54.379 -2.333 59.068 1.00 37.62 174 LEU A CA 1
ATOM 1381 C C . LEU A 1 174 ? 55.185 -2.277 57.726 1.00 37.62 174 LEU A C 1
ATOM 1383 O O . LEU A 1 174 ? 56.372 -2.573 57.677 1.00 37.62 174 LEU A O 1
ATOM 1387 N N . SER A 1 175 ? 54.561 -1.553 56.772 1.00 36.38 175 SER A N 1
ATOM 1388 C CA . SER A 1 175 ? 55.078 -0.429 55.933 1.00 36.38 175 SER A CA 1
ATOM 1389 C C . SER A 1 175 ? 56.072 -0.611 54.763 1.00 36.38 175 SER A C 1
ATOM 1391 O O . SER A 1 175 ? 57.181 -1.104 54.922 1.00 36.38 175 SER A O 1
ATOM 1393 N N . GLY A 1 176 ? 55.747 0.027 53.622 1.00 30.48 176 GLY A N 1
ATOM 1394 C CA . GLY A 1 176 ? 56.667 0.332 52.509 1.00 30.48 176 GLY A CA 1
ATOM 1395 C C . GLY A 1 176 ? 56.043 1.270 51.454 1.00 30.48 176 GLY A C 1
ATOM 1396 O O . GLY A 1 176 ? 54.943 1.010 50.982 1.00 30.48 176 GLY A O 1
ATOM 1397 N N . HIS A 1 177 ? 56.711 2.379 51.109 1.00 36.09 177 HIS A N 1
ATOM 1398 C CA . HIS A 1 177 ? 56.216 3.412 50.176 1.00 36.09 177 HIS A CA 1
ATOM 1399 C C . HIS A 1 177 ? 56.553 3.122 48.699 1.00 36.09 177 HIS A C 1
ATOM 1401 O O . HIS A 1 177 ? 57.621 2.590 48.412 1.00 36.09 177 HIS A O 1
ATOM 1407 N N . GLY A 1 178 ? 55.770 3.706 47.780 1.00 30.44 178 GLY A N 1
ATOM 1408 C CA . GLY A 1 178 ? 56.321 4.332 46.563 1.00 30.44 178 GLY A CA 1
ATOM 1409 C C . GLY A 1 178 ? 56.059 3.626 45.216 1.00 30.44 178 GLY A C 1
ATOM 1410 O O . GLY A 1 178 ? 55.962 2.403 45.178 1.00 30.44 178 GLY A O 1
ATOM 1411 N N . PRO A 1 179 ? 55.944 4.378 44.097 1.00 59.62 179 PRO A N 1
ATOM 1412 C CA . PRO A 1 179 ? 55.637 3.827 42.773 1.00 59.62 179 PRO A CA 1
ATOM 1413 C C . PRO A 1 179 ? 56.872 3.661 41.866 1.00 59.62 179 PRO A C 1
ATOM 1415 O O . PRO A 1 179 ? 57.802 4.467 41.921 1.00 59.62 179 PRO A O 1
ATOM 1418 N N . SER A 1 180 ? 56.838 2.693 40.939 1.00 33.16 180 SER A N 1
ATOM 1419 C CA . SER A 1 180 ? 57.635 2.728 39.697 1.00 33.16 180 SER A CA 1
ATOM 1420 C C . SER A 1 180 ? 57.154 1.749 38.618 1.00 33.16 180 SER A C 1
ATOM 1422 O O . SER A 1 180 ? 56.244 0.953 38.830 1.00 33.16 180 SER A O 1
ATOM 1424 N N . VAL A 1 181 ? 57.733 1.906 37.426 1.00 34.69 181 VAL A N 1
ATOM 1425 C CA . VAL A 1 181 ? 57.204 1.503 36.116 1.00 34.69 181 VAL A CA 1
ATOM 1426 C C . VAL A 1 181 ? 57.758 0.182 35.549 1.00 34.69 181 VAL A C 1
ATOM 1428 O O . VAL A 1 181 ? 58.902 -0.180 35.795 1.00 34.69 181 VAL A O 1
ATOM 1431 N N . SER A 1 182 ? 56.983 -0.379 34.609 1.00 35.59 182 SER A N 1
ATOM 1432 C CA . SER A 1 182 ? 57.428 -1.069 33.378 1.00 35.59 182 SER A CA 1
ATOM 1433 C C . SER A 1 182 ? 57.807 -2.565 33.373 1.00 35.59 182 SER A C 1
ATOM 1435 O O . SER A 1 182 ? 58.470 -3.088 34.256 1.00 35.59 182 SER A O 1
ATOM 1437 N N . SER A 1 183 ? 57.496 -3.161 32.210 1.00 36.97 183 SER A N 1
ATOM 1438 C CA . SER A 1 183 ? 58.170 -4.287 31.532 1.00 36.97 183 SER A CA 1
ATOM 1439 C C . SER A 1 183 ? 57.921 -5.740 31.979 1.00 36.97 183 SER A C 1
ATOM 1441 O O . SER A 1 183 ? 58.569 -6.243 32.887 1.00 36.97 183 SER A O 1
ATOM 1443 N N . GLY A 1 184 ? 57.232 -6.494 31.107 1.00 30.06 184 GLY A N 1
ATOM 1444 C CA . GLY A 1 184 ? 57.989 -7.439 30.265 1.00 30.06 184 GLY A CA 1
ATOM 1445 C C . GLY A 1 184 ? 57.470 -8.877 30.096 1.00 30.06 184 GLY A C 1
ATOM 1446 O O . GLY A 1 184 ? 57.880 -9.764 30.834 1.00 30.06 184 GLY A O 1
ATOM 1447 N N . GLY A 1 185 ? 56.742 -9.137 29.000 1.00 32.03 185 GLY A N 1
ATOM 1448 C CA . GLY A 1 185 ? 56.589 -10.480 28.407 1.00 32.03 185 GLY A CA 1
ATOM 1449 C C . GLY A 1 185 ? 55.565 -11.431 29.066 1.00 32.03 185 GLY A C 1
ATOM 1450 O O . GLY A 1 185 ? 55.037 -11.144 30.131 1.00 32.03 185 GLY A O 1
ATOM 1451 N N . ASN A 1 186 ? 55.235 -12.579 28.456 1.00 36.81 186 ASN A N 1
ATOM 1452 C CA . ASN A 1 186 ? 55.581 -13.035 27.098 1.00 36.81 186 ASN A CA 1
ATOM 1453 C C . ASN A 1 186 ? 54.610 -14.134 26.589 1.00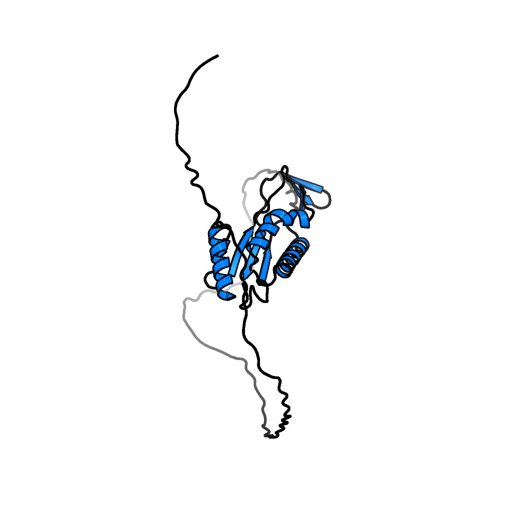 36.81 186 ASN A C 1
ATOM 1455 O O . ASN A 1 186 ? 53.927 -14.748 27.403 1.00 36.81 186 ASN A O 1
ATOM 1459 N N . LEU A 1 187 ? 54.682 -14.446 25.281 1.00 37.59 187 LEU A N 1
ATOM 1460 C CA . LEU A 1 187 ? 54.066 -15.591 24.564 1.00 37.59 187 LEU A CA 1
ATOM 1461 C C . LEU A 1 187 ? 52.545 -15.450 24.305 1.00 37.59 187 LEU A C 1
ATOM 1463 O O . LEU A 1 187 ? 51.767 -15.314 25.237 1.00 37.59 187 LEU A O 1
ATOM 1467 N N . LEU A 1 188 ? 52.008 -15.402 23.074 1.00 34.62 188 LEU A N 1
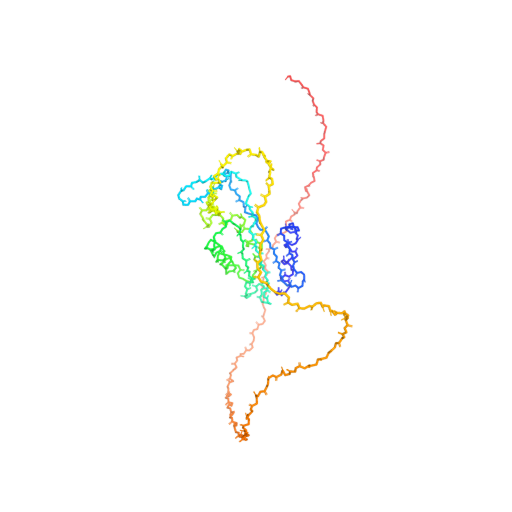ATOM 1468 C CA . LEU A 1 188 ? 52.332 -16.064 21.790 1.00 34.62 188 LEU A CA 1
ATOM 1469 C C . LEU A 1 188 ? 52.289 -17.598 21.854 1.00 34.62 188 LEU A C 1
ATOM 1471 O O . LEU A 1 188 ? 53.263 -18.240 22.228 1.00 34.62 188 LEU A O 1
ATOM 1475 N N . ASN A 1 189 ? 51.171 -18.169 21.394 1.00 33.81 189 ASN A N 1
ATOM 1476 C CA . ASN A 1 189 ? 51.054 -19.578 21.022 1.00 33.81 189 ASN A CA 1
ATOM 1477 C C . ASN A 1 189 ? 50.887 -19.684 19.498 1.00 33.81 189 ASN A C 1
ATOM 1479 O O . ASN A 1 189 ? 49.933 -19.131 18.950 1.00 33.81 189 ASN A O 1
ATOM 1483 N N . HIS A 1 190 ? 51.796 -20.390 18.825 1.00 37.16 190 HIS A N 1
ATOM 1484 C CA . HIS A 1 190 ? 51.665 -20.753 17.415 1.00 37.16 190 HIS A CA 1
ATOM 1485 C C . HIS A 1 190 ? 52.459 -22.026 17.083 1.00 37.16 190 HIS A C 1
ATOM 1487 O O . HIS A 1 190 ? 53.678 -22.060 17.223 1.00 37.16 190 HIS A O 1
ATOM 1493 N N . SER A 1 191 ? 51.756 -23.029 16.552 1.00 36.72 191 SER A N 1
ATOM 1494 C CA . SER A 1 191 ? 52.306 -24.202 15.854 1.00 36.72 191 SER A CA 1
ATOM 1495 C C . SER A 1 191 ? 51.382 -24.473 14.655 1.00 36.72 191 SER A C 1
ATOM 1497 O O . SER A 1 191 ? 50.170 -24.454 14.849 1.00 36.72 191 SER A O 1
ATOM 1499 N N . THR A 1 192 ? 51.785 -24.560 13.380 1.00 36.88 192 THR A N 1
ATOM 1500 C CA . THR A 1 192 ? 52.925 -25.230 12.705 1.00 36.88 192 THR A CA 1
ATOM 1501 C C . THR A 1 192 ? 52.857 -26.768 12.739 1.00 36.88 192 THR A C 1
ATOM 1503 O O . THR A 1 192 ? 52.479 -27.332 13.759 1.00 36.88 192 THR A O 1
ATOM 1506 N N . SER A 1 193 ? 53.216 -27.529 11.688 1.00 39.00 193 SER A N 1
ATOM 1507 C CA . SER A 1 193 ? 53.362 -27.237 10.236 1.00 39.00 193 SER A CA 1
ATOM 1508 C C . SER A 1 193 ? 53.573 -28.538 9.428 1.00 39.00 193 SER A C 1
ATOM 1510 O O . SER A 1 193 ? 54.370 -29.369 9.849 1.00 39.00 193 SER A O 1
ATOM 1512 N N . ALA A 1 194 ? 52.976 -28.657 8.231 1.00 35.16 194 ALA A N 1
ATOM 1513 C CA . ALA A 1 194 ? 53.408 -29.489 7.080 1.00 35.16 194 ALA A CA 1
ATOM 1514 C C . ALA A 1 194 ? 52.563 -29.055 5.848 1.00 35.16 194 ALA A C 1
ATOM 1516 O O . ALA A 1 194 ? 51.380 -28.792 6.028 1.00 35.16 194 ALA A O 1
ATOM 1517 N N . GLN A 1 195 ? 53.045 -28.778 4.623 1.00 36.41 195 GLN A N 1
ATOM 1518 C CA . GLN A 1 195 ? 53.964 -29.492 3.707 1.00 36.41 195 GLN A CA 1
ATOM 1519 C C . GLN A 1 195 ? 53.409 -30.868 3.255 1.00 36.41 195 GLN A C 1
ATOM 1521 O O . GLN A 1 195 ? 52.959 -31.637 4.089 1.00 36.41 195 GLN A O 1
ATOM 1526 N N . SER A 1 196 ? 53.418 -31.259 1.968 1.00 35.69 196 SER A N 1
ATOM 1527 C CA . SER A 1 196 ? 54.202 -30.765 0.817 1.00 35.69 196 SER A CA 1
ATOM 1528 C C . SER A 1 196 ? 53.613 -31.184 -0.558 1.00 35.69 196 SER A C 1
ATOM 1530 O O . SER A 1 196 ? 52.811 -32.112 -0.604 1.00 35.69 196 SER A O 1
ATOM 1532 N N . ARG A 1 197 ? 54.187 -30.618 -1.639 1.00 37.81 197 ARG A N 1
ATOM 1533 C CA . ARG A 1 197 ? 54.309 -31.119 -3.037 1.00 37.81 197 ARG A CA 1
ATOM 1534 C C . ARG A 1 197 ? 53.260 -30.804 -4.112 1.00 37.81 197 ARG A C 1
ATOM 1536 O O . ARG A 1 197 ? 52.054 -30.788 -3.906 1.00 37.81 197 ARG A O 1
ATOM 1543 N N . ASP A 1 198 ? 53.842 -30.600 -5.290 1.00 39.03 198 ASP A N 1
ATOM 1544 C CA . ASP A 1 198 ? 53.300 -30.219 -6.587 1.00 39.03 198 ASP A CA 1
ATOM 1545 C C . ASP A 1 198 ? 52.823 -31.428 -7.410 1.00 39.03 198 ASP A C 1
ATOM 1547 O O . ASP A 1 198 ? 53.233 -32.568 -7.178 1.00 39.03 198 ASP A O 1
ATOM 1551 N N . SER A 1 199 ? 52.058 -31.166 -8.473 1.00 47.56 199 SER A N 1
ATOM 1552 C CA . SER A 1 199 ? 52.012 -32.009 -9.678 1.00 47.56 199 SER A CA 1
ATOM 1553 C C . SER A 1 199 ? 51.556 -31.187 -10.885 1.00 47.56 199 SER A C 1
ATOM 1555 O O . SER A 1 199 ? 50.562 -30.470 -10.813 1.00 47.56 199 SER A O 1
ATOM 1557 N N . GLN A 1 200 ? 52.274 -31.298 -12.003 1.00 43.12 200 GLN A N 1
ATOM 1558 C CA . GLN A 1 200 ? 51.859 -30.742 -13.295 1.00 43.12 200 GLN A CA 1
ATOM 1559 C C . GLN A 1 200 ? 50.931 -31.732 -14.016 1.00 43.12 200 GLN A C 1
ATOM 1561 O O . GLN A 1 200 ? 51.144 -32.941 -13.941 1.00 43.12 200 GLN A O 1
ATOM 1566 N N . GLY A 1 201 ? 49.958 -31.234 -14.780 1.00 33.91 201 GLY A N 1
ATOM 1567 C CA . GLY A 1 201 ? 49.111 -32.062 -15.640 1.00 33.91 201 GLY A CA 1
ATOM 1568 C C . GLY A 1 201 ? 48.391 -31.215 -16.684 1.00 33.91 201 GLY A C 1
ATOM 1569 O O . GLY A 1 201 ? 47.618 -30.333 -16.330 1.00 33.91 201 GLY A O 1
ATOM 1570 N N . ALA A 1 202 ? 48.666 -31.464 -17.964 1.00 35.16 202 ALA A N 1
ATOM 1571 C CA . ALA A 1 202 ? 48.037 -30.778 -19.091 1.00 35.16 202 ALA A CA 1
ATOM 1572 C C . ALA A 1 202 ? 47.187 -31.754 -19.917 1.00 35.16 202 ALA A C 1
ATOM 1574 O O . ALA A 1 202 ? 47.477 -32.951 -19.925 1.00 35.16 202 ALA A O 1
ATOM 1575 N N . SER A 1 203 ? 46.200 -31.203 -20.635 1.00 39.44 203 SER A N 1
ATOM 1576 C CA . SER A 1 203 ? 45.221 -31.798 -21.579 1.00 39.44 203 SER A CA 1
ATOM 1577 C C . SER A 1 203 ? 43.790 -31.406 -21.173 1.00 39.44 203 SER A C 1
ATOM 1579 O O . SER A 1 203 ? 43.495 -31.314 -19.989 1.00 39.44 203 SER A O 1
ATOM 1581 N N . GLY A 1 204 ? 42.864 -31.171 -22.101 1.00 29.62 204 GLY A N 1
ATOM 1582 C CA . GLY A 1 204 ? 43.035 -31.191 -23.553 1.00 29.62 204 GLY A CA 1
ATOM 1583 C C . GLY A 1 204 ? 41.796 -30.688 -24.293 1.00 29.62 204 GLY A C 1
ATOM 1584 O O . GLY A 1 204 ? 40.696 -30.674 -23.752 1.00 29.62 204 GLY A O 1
ATOM 1585 N N . LEU A 1 205 ? 42.024 -30.255 -25.532 1.00 36.28 205 LEU A N 1
ATOM 1586 C CA . LEU A 1 205 ? 41.033 -29.750 -26.482 1.00 36.28 205 LEU A CA 1
ATOM 1587 C C . LEU A 1 205 ? 39.817 -30.679 -26.636 1.00 36.28 205 LEU A C 1
ATOM 1589 O O . LEU A 1 205 ? 39.988 -31.889 -26.766 1.00 36.28 205 LEU A O 1
ATOM 1593 N N . ASN A 1 206 ? 38.637 -30.094 -26.844 1.00 35.66 206 ASN A N 1
ATOM 1594 C CA . ASN A 1 206 ? 37.799 -30.531 -27.960 1.00 35.66 206 ASN A CA 1
ATOM 1595 C C . ASN A 1 206 ? 36.998 -29.349 -28.533 1.00 35.66 206 ASN A C 1
ATOM 1597 O O . ASN A 1 206 ? 36.660 -28.419 -27.801 1.00 35.66 206 ASN A O 1
ATOM 1601 N N . ALA A 1 207 ? 36.719 -29.382 -29.835 1.00 41.91 207 ALA A N 1
ATOM 1602 C CA . ALA A 1 207 ? 35.964 -28.358 -30.551 1.00 41.91 207 ALA A CA 1
ATOM 1603 C C . ALA A 1 207 ? 35.085 -29.020 -31.620 1.00 41.91 207 ALA A C 1
ATOM 1605 O O . ALA A 1 207 ? 35.552 -29.869 -32.378 1.00 41.91 207 ALA A O 1
ATOM 1606 N N . ASN A 1 208 ? 33.813 -28.628 -31.677 1.00 39.91 208 ASN A N 1
ATOM 1607 C CA . ASN A 1 208 ? 32.809 -29.222 -32.554 1.00 39.91 208 ASN A CA 1
ATOM 1608 C C . ASN A 1 208 ? 31.922 -28.116 -33.144 1.00 39.91 208 ASN A C 1
ATOM 1610 O O . ASN A 1 208 ? 30.943 -27.706 -32.525 1.00 39.91 208 ASN A O 1
ATOM 1614 N N . GLU A 1 209 ? 32.263 -27.641 -34.341 1.00 40.72 209 GLU A N 1
ATOM 1615 C CA . GLU A 1 209 ? 31.333 -26.871 -35.173 1.00 40.72 209 GLU A CA 1
ATOM 1616 C C . GLU A 1 209 ? 30.204 -27.769 -35.705 1.00 40.72 209 GLU A C 1
ATOM 1618 O O . GLU A 1 209 ? 30.411 -28.953 -35.982 1.00 40.72 209 GLU A O 1
ATOM 1623 N N . ALA A 1 210 ? 29.030 -27.176 -35.922 1.00 42.44 210 ALA A N 1
ATOM 1624 C CA . ALA A 1 210 ? 28.002 -27.699 -36.814 1.00 42.44 210 ALA A CA 1
ATOM 1625 C C . ALA A 1 210 ? 27.306 -26.513 -37.502 1.00 42.44 210 ALA A C 1
ATOM 1627 O O . ALA A 1 210 ? 26.805 -25.610 -36.836 1.00 42.44 210 ALA A O 1
ATOM 1628 N N . ASP A 1 211 ? 27.308 -26.506 -38.834 1.00 40.50 211 ASP A N 1
ATOM 1629 C CA . ASP A 1 211 ? 26.817 -25.411 -39.676 1.00 40.50 211 ASP A CA 1
ATOM 1630 C C . ASP A 1 211 ? 25.533 -25.837 -40.400 1.00 40.50 211 ASP A C 1
ATOM 1632 O O . ASP A 1 211 ? 25.553 -26.807 -41.151 1.00 40.50 211 ASP A O 1
ATOM 1636 N N . GLN A 1 212 ? 24.445 -25.090 -40.201 1.00 42.84 212 GLN A N 1
ATOM 1637 C CA . GLN A 1 212 ? 23.296 -24.940 -41.109 1.00 42.84 212 GLN A CA 1
ATOM 1638 C C . GLN A 1 212 ? 22.548 -23.683 -40.604 1.00 42.84 212 GLN A C 1
ATOM 1640 O O . GLN A 1 212 ? 22.177 -23.639 -39.436 1.00 42.84 212 GLN A O 1
ATOM 1645 N N . LYS A 1 213 ? 22.451 -22.541 -41.297 1.00 39.03 213 LYS A N 1
ATOM 1646 C CA . LYS A 1 213 ? 21.973 -22.251 -42.663 1.00 39.03 213 LYS A CA 1
ATOM 1647 C C . LYS A 1 213 ? 20.543 -22.717 -42.922 1.00 39.03 213 LYS A C 1
ATOM 1649 O O . LYS A 1 213 ? 20.336 -23.861 -43.297 1.00 39.03 213 LYS A O 1
ATOM 1654 N N . ASP A 1 214 ? 19.616 -21.763 -42.875 1.00 39.88 214 ASP A N 1
ATOM 1655 C CA . ASP A 1 214 ? 18.523 -21.700 -43.844 1.00 39.88 214 ASP A CA 1
ATOM 1656 C C . ASP A 1 214 ? 18.129 -20.235 -44.117 1.00 39.88 214 ASP A C 1
ATOM 1658 O O . ASP A 1 214 ? 18.445 -19.350 -43.315 1.00 39.88 214 ASP A O 1
ATOM 1662 N N . LEU A 1 215 ? 17.504 -19.959 -45.266 1.00 40.22 215 LEU A N 1
ATOM 1663 C CA . LEU A 1 215 ? 17.127 -18.601 -45.699 1.00 40.22 215 LEU A CA 1
ATOM 1664 C C . LEU A 1 215 ? 15.606 -18.444 -45.825 1.00 40.22 215 LEU A C 1
ATOM 1666 O O . LEU A 1 215 ? 14.907 -19.377 -46.207 1.00 40.22 215 LEU A O 1
ATOM 1670 N N . CYS A 1 216 ? 15.104 -17.217 -45.650 1.00 35.59 216 CYS A N 1
ATOM 1671 C CA . CYS A 1 216 ? 13.834 -16.808 -46.255 1.00 35.59 216 CYS A CA 1
ATOM 1672 C C . CYS A 1 216 ? 13.864 -15.329 -46.690 1.00 35.59 216 CYS A C 1
ATOM 1674 O O . CYS A 1 216 ? 14.791 -14.591 -46.356 1.00 35.59 216 CYS A O 1
ATOM 1676 N N . SER A 1 217 ? 12.897 -14.935 -47.520 1.00 39.69 217 SER A N 1
ATOM 1677 C CA . SER A 1 217 ? 13.056 -13.871 -48.525 1.00 39.69 217 SER A CA 1
ATOM 1678 C C . SER A 1 217 ? 12.447 -12.503 -48.175 1.00 39.69 217 SER A C 1
ATOM 1680 O O . SER A 1 217 ? 11.670 -12.342 -47.239 1.00 39.69 217 SER A O 1
ATOM 1682 N N . SER A 1 218 ? 12.808 -11.508 -48.989 1.00 40.50 218 SER A N 1
ATOM 1683 C CA . SER A 1 218 ? 12.461 -10.084 -48.878 1.00 40.50 218 SER A CA 1
ATOM 1684 C C . SER A 1 218 ? 11.013 -9.715 -49.251 1.00 40.50 218 SER A C 1
ATOM 1686 O O . SER A 1 218 ? 10.431 -10.319 -50.150 1.00 40.50 218 SER A O 1
ATOM 1688 N N . GLY A 1 219 ? 10.522 -8.587 -48.711 1.00 31.75 219 GLY A N 1
ATOM 1689 C CA . GLY A 1 219 ? 9.378 -7.816 -49.243 1.00 31.75 219 GLY A CA 1
ATOM 1690 C C . GLY A 1 219 ? 8.157 -7.713 -48.310 1.00 31.75 219 GLY A C 1
ATOM 1691 O O . GLY A 1 219 ? 7.953 -8.588 -47.483 1.00 31.75 219 GLY A O 1
ATOM 1692 N N . THR A 1 220 ? 7.301 -6.680 -48.364 1.00 38.62 220 THR A N 1
ATOM 1693 C CA . THR A 1 220 ? 7.347 -5.402 -49.118 1.00 38.62 220 THR A CA 1
ATOM 1694 C C . THR A 1 220 ? 6.434 -4.327 -48.495 1.00 38.62 220 THR A C 1
ATOM 1696 O O . THR A 1 220 ? 5.273 -4.593 -48.217 1.00 38.62 220 THR A O 1
ATOM 1699 N N . LYS A 1 221 ? 6.938 -3.086 -48.418 1.00 35.66 221 LYS A N 1
ATOM 1700 C CA . LYS A 1 221 ? 6.260 -1.799 -48.723 1.00 35.66 221 LYS A CA 1
ATOM 1701 C C . LYS A 1 221 ? 4.745 -1.618 -48.414 1.00 35.66 221 LYS A C 1
ATOM 1703 O O . LYS A 1 221 ? 3.906 -1.885 -49.262 1.00 35.66 221 LYS A O 1
ATOM 1708 N N . ALA A 1 222 ? 4.475 -0.970 -47.275 1.00 39.12 222 ALA A N 1
ATOM 1709 C CA . ALA A 1 222 ? 3.502 0.115 -47.001 1.00 39.12 222 ALA A CA 1
ATOM 1710 C C . ALA A 1 222 ? 2.158 0.257 -47.770 1.00 39.12 222 ALA A C 1
ATOM 1712 O O . ALA A 1 222 ? 2.146 0.499 -48.979 1.00 39.12 222 ALA A O 1
ATOM 1713 N N . HIS A 1 223 ? 1.061 0.432 -47.008 1.00 33.72 223 HIS A N 1
ATOM 1714 C CA . HIS A 1 223 ? -0.003 1.393 -47.354 1.00 33.72 223 HIS A CA 1
ATOM 1715 C C . HIS A 1 223 ? -0.734 1.985 -46.127 1.00 33.72 223 HIS A C 1
ATOM 1717 O O . HIS A 1 223 ? -0.771 1.358 -45.072 1.00 33.72 223 HIS A O 1
ATOM 1723 N N . HIS A 1 224 ? -1.302 3.188 -46.292 1.00 41.69 224 HIS A N 1
ATOM 1724 C CA . HIS A 1 224 ? -2.285 3.830 -45.394 1.00 41.69 224 HIS A CA 1
ATOM 1725 C C . HIS A 1 224 ? -3.714 3.386 -45.800 1.00 41.69 224 HIS A C 1
ATOM 1727 O O . HIS A 1 224 ? -3.884 2.892 -46.917 1.00 41.69 224 HIS A O 1
ATOM 1733 N N . PRO A 1 225 ? -4.723 3.469 -44.913 1.00 48.94 225 PRO A N 1
ATOM 1734 C CA . PRO A 1 225 ? -5.539 4.691 -44.755 1.00 48.94 225 PRO A CA 1
ATOM 1735 C C . PRO A 1 225 ? -5.701 5.078 -43.266 1.00 48.94 225 PRO A C 1
ATOM 1737 O O . PRO A 1 225 ? -5.610 4.231 -42.388 1.00 48.94 225 PRO A O 1
ATOM 1740 N N . GLU A 1 226 ? -5.751 6.349 -42.862 1.00 36.06 226 GLU A N 1
ATOM 1741 C CA . GLU A 1 226 ? -6.752 7.386 -43.195 1.00 36.06 226 GLU A CA 1
ATOM 1742 C C . GLU A 1 226 ? -8.155 7.053 -42.644 1.00 36.06 226 GLU A C 1
ATOM 1744 O O . GLU A 1 226 ? -8.905 6.271 -43.223 1.00 36.06 226 GLU A O 1
ATOM 1749 N N . ALA A 1 227 ? -8.491 7.665 -41.504 1.00 42.28 227 ALA A N 1
ATOM 1750 C CA . ALA A 1 227 ? -9.821 7.675 -40.905 1.00 42.28 227 ALA A CA 1
ATOM 1751 C C . ALA A 1 227 ? -10.043 9.014 -40.179 1.00 42.28 227 ALA A C 1
ATOM 1753 O O . ALA A 1 227 ? -9.136 9.531 -39.528 1.00 42.28 227 ALA A O 1
ATOM 1754 N N . ASP A 1 228 ? -11.243 9.563 -40.346 1.00 41.56 228 ASP A N 1
ATOM 1755 C CA . ASP A 1 228 ? -11.687 10.885 -39.894 1.00 41.56 228 ASP A CA 1
ATOM 1756 C C . ASP A 1 228 ? -11.648 11.071 -38.360 1.00 41.56 228 ASP A C 1
ATOM 1758 O O . ASP A 1 228 ? -11.927 10.135 -37.608 1.00 41.56 228 ASP A O 1
ATOM 1762 N N . ALA A 1 229 ? -11.334 12.287 -37.897 1.00 44.56 229 ALA A N 1
ATOM 1763 C CA . ALA A 1 229 ? -11.417 12.672 -36.487 1.00 44.56 229 ALA A CA 1
ATOM 1764 C C . ALA A 1 229 ? -11.847 14.145 -36.341 1.00 44.56 229 ALA A C 1
ATOM 1766 O O . ALA A 1 229 ? -11.063 15.074 -36.545 1.00 44.56 229 ALA A O 1
ATOM 1767 N N . THR A 1 230 ? -13.115 14.346 -35.984 1.00 45.19 230 THR A N 1
ATOM 1768 C CA . THR A 1 230 ? -13.794 15.645 -35.894 1.00 45.19 230 THR A CA 1
ATOM 1769 C C . THR A 1 230 ? -13.116 16.631 -34.937 1.00 45.19 230 THR A C 1
ATOM 1771 O O . THR A 1 230 ? -12.842 16.308 -33.781 1.00 45.19 230 THR A O 1
ATOM 1774 N N . ALA A 1 231 ? -12.951 17.885 -35.366 1.00 43.19 231 ALA A N 1
ATOM 1775 C CA . ALA A 1 231 ? -12.568 18.971 -34.468 1.00 43.19 231 ALA A CA 1
ATOM 1776 C C . ALA A 1 231 ? -13.703 19.293 -33.474 1.00 43.19 231 ALA A C 1
ATOM 1778 O O . ALA A 1 231 ? -14.827 19.587 -33.884 1.00 43.19 231 ALA A O 1
ATOM 1779 N N . LEU A 1 232 ? -13.399 19.294 -32.172 1.00 50.09 232 LEU A N 1
ATOM 1780 C CA . LEU A 1 232 ? -14.302 19.772 -31.123 1.00 50.09 232 LEU A CA 1
ATOM 1781 C C . LEU A 1 232 ? -13.843 21.138 -30.606 1.00 50.09 232 LEU A C 1
ATOM 1783 O O . LEU A 1 232 ? -12.708 21.307 -30.163 1.00 50.09 232 LEU A O 1
ATOM 1787 N N . GLN A 1 233 ? -14.745 22.118 -30.653 1.00 45.19 233 GLN A N 1
ATOM 1788 C CA . GLN A 1 233 ? -14.513 23.449 -30.095 1.00 45.19 233 GLN A CA 1
ATOM 1789 C C . GLN A 1 233 ? -14.549 23.411 -28.566 1.00 45.19 233 GLN A C 1
ATOM 1791 O O . GLN A 1 233 ? -15.583 23.118 -27.970 1.00 45.19 233 GLN A O 1
ATOM 1796 N N . ILE A 1 234 ? -13.436 23.793 -27.938 1.00 47.75 234 ILE A N 1
ATOM 1797 C CA . ILE A 1 234 ? -13.412 24.158 -26.521 1.00 47.75 234 ILE A CA 1
ATOM 1798 C C . ILE A 1 234 ? -13.987 25.574 -26.414 1.00 47.75 234 ILE A C 1
ATOM 1800 O O . ILE A 1 234 ? -13.390 26.531 -26.902 1.00 47.75 234 ILE A O 1
ATOM 1804 N N . SER A 1 235 ? -15.171 25.700 -25.821 1.00 51.09 235 SER A N 1
ATOM 1805 C CA . SER A 1 235 ? -15.839 26.983 -25.589 1.00 51.09 235 SER A CA 1
ATOM 1806 C C . SER A 1 235 ? -15.396 27.614 -24.267 1.00 51.09 235 SER A C 1
ATOM 1808 O O . SER A 1 235 ? -15.516 26.967 -23.226 1.00 51.09 235 SER A O 1
ATOM 1810 N N . ASP A 1 236 ? -14.975 28.882 -24.290 1.00 46.88 236 ASP A N 1
ATOM 1811 C CA . ASP A 1 236 ? -14.712 29.693 -23.094 1.00 46.88 236 ASP A CA 1
ATOM 1812 C C . ASP A 1 236 ? -15.856 29.622 -22.066 1.00 46.88 236 ASP A C 1
ATOM 1814 O O . ASP A 1 236 ? -16.948 30.149 -22.302 1.00 46.88 236 ASP A O 1
ATOM 1818 N N . PHE A 1 237 ? -15.589 29.067 -20.879 1.00 45.41 237 PHE A N 1
ATOM 1819 C CA . PHE A 1 237 ? -16.456 29.270 -19.718 1.00 45.41 237 PHE A CA 1
ATOM 1820 C C . PHE A 1 237 ? -15.944 30.442 -18.876 1.00 45.41 237 PHE A C 1
ATOM 1822 O O . PHE A 1 237 ? -15.045 30.313 -18.044 1.00 45.41 237 PHE A O 1
ATOM 1829 N N . LYS A 1 238 ? -16.524 31.618 -19.116 1.00 49.38 238 LYS A N 1
ATOM 1830 C CA . LYS A 1 238 ? -16.146 32.869 -18.460 1.00 49.38 238 LYS A CA 1
ATOM 1831 C C . LYS A 1 238 ? -17.021 33.125 -17.228 1.00 49.38 238 LYS A C 1
ATOM 1833 O O . LYS A 1 238 ? -18.102 33.697 -17.348 1.00 49.38 238 LYS A O 1
ATOM 1838 N N . SER A 1 239 ? -16.537 32.733 -16.050 1.00 52.78 239 SER A N 1
ATOM 1839 C CA . SER A 1 239 ? -17.189 33.019 -14.761 1.00 52.78 239 SER A CA 1
ATOM 1840 C C . SER A 1 239 ? -17.195 34.523 -14.453 1.00 52.78 239 SER A C 1
ATOM 1842 O O . SER A 1 239 ? -16.220 35.067 -13.935 1.00 52.78 239 SER A O 1
ATOM 1844 N N . ASP A 1 240 ? -18.292 35.208 -14.779 1.00 57.62 240 ASP A N 1
ATOM 1845 C CA . ASP A 1 240 ? -18.477 36.631 -14.469 1.00 57.62 240 ASP A CA 1
ATOM 1846 C C . ASP A 1 240 ? -18.809 36.842 -12.976 1.00 57.62 240 ASP A C 1
ATOM 1848 O O . ASP A 1 240 ? -19.446 36.006 -12.336 1.00 57.62 240 ASP A O 1
ATOM 1852 N N . SER A 1 241 ? -18.357 37.958 -12.401 1.00 54.38 241 SER A N 1
ATOM 1853 C CA . SER A 1 241 ? -18.416 38.232 -10.959 1.00 54.38 241 SER A CA 1
ATOM 1854 C C . SER A 1 241 ? -19.345 39.401 -10.626 1.00 54.38 241 SER A C 1
ATOM 1856 O O . SER A 1 241 ? -18.917 40.556 -10.569 1.00 54.38 241 SER A O 1
ATOM 1858 N N . ARG A 1 242 ? -20.609 39.094 -10.303 1.00 54.00 242 ARG A N 1
ATOM 1859 C CA . ARG A 1 242 ? -21.539 39.997 -9.594 1.00 54.00 242 ARG A CA 1
ATOM 1860 C C . ARG A 1 242 ? -22.292 39.211 -8.507 1.00 54.00 242 ARG A C 1
ATOM 1862 O O . ARG A 1 242 ? -22.900 38.208 -8.848 1.00 54.00 242 ARG A O 1
ATOM 1869 N N . LYS A 1 243 ? -22.217 39.483 -7.193 1.00 51.97 243 LYS A N 1
ATOM 1870 C CA . LYS A 1 243 ? -22.007 40.705 -6.368 1.00 51.97 243 LYS A CA 1
ATOM 1871 C C . LYS A 1 243 ? -23.308 41.486 -6.091 1.00 51.97 243 LYS A C 1
ATOM 1873 O O . LYS A 1 243 ? -24.056 41.766 -7.018 1.00 51.97 243 LYS A O 1
ATOM 1878 N N . ASP A 1 244 ? -23.432 41.904 -4.822 1.00 51.47 244 ASP A N 1
ATOM 1879 C CA . ASP A 1 244 ? -24.303 42.942 -4.223 1.00 51.47 244 ASP A CA 1
ATOM 1880 C C . ASP A 1 244 ? -25.702 42.578 -3.647 1.00 51.47 244 ASP A C 1
ATOM 1882 O O . ASP A 1 244 ? -26.608 42.201 -4.376 1.00 51.47 244 ASP A O 1
ATOM 1886 N N . LEU A 1 245 ? -25.853 42.895 -2.338 1.00 50.94 245 LEU A N 1
ATOM 1887 C CA . LEU A 1 245 ? -27.060 43.340 -1.584 1.00 50.94 245 LEU A CA 1
ATOM 1888 C C . LEU A 1 245 ? -28.169 42.290 -1.269 1.00 50.94 245 LEU A C 1
ATOM 1890 O O . LEU A 1 245 ? -28.648 41.606 -2.157 1.00 50.94 245 LEU A O 1
ATOM 1894 N N . SER A 1 246 ? -28.476 41.978 0.008 1.00 47.41 246 SER A N 1
ATOM 1895 C CA . SER A 1 246 ? -29.304 42.700 1.027 1.00 47.41 246 SER A CA 1
ATOM 1896 C C . SER A 1 246 ? -30.836 42.528 0.821 1.00 47.41 246 SER A C 1
ATOM 1898 O O . SER A 1 246 ? -31.262 42.314 -0.303 1.00 47.41 246 SER A O 1
ATOM 1900 N N . SER A 1 247 ? -31.745 42.563 1.816 1.00 51.09 247 SER A N 1
ATOM 1901 C CA . SER A 1 247 ? -31.683 42.869 3.263 1.00 51.09 247 SER A CA 1
ATOM 1902 C C . SER A 1 247 ? -32.947 42.349 4.007 1.00 51.09 247 SER A C 1
ATOM 1904 O O . SER A 1 247 ? -33.969 42.179 3.358 1.00 51.09 247 SER A O 1
ATOM 1906 N N . ALA A 1 248 ? -32.887 42.270 5.349 1.00 52.16 248 ALA A N 1
ATOM 1907 C CA . ALA A 1 248 ? -33.985 42.385 6.344 1.00 52.16 248 ALA A CA 1
ATOM 1908 C C . ALA A 1 248 ? -35.179 41.384 6.406 1.00 52.16 248 ALA A C 1
ATOM 1910 O O . ALA A 1 248 ? -35.719 40.991 5.386 1.00 52.16 248 ALA A O 1
ATOM 1911 N N . ALA A 1 249 ? -35.597 41.109 7.662 1.00 53.25 249 ALA A N 1
ATOM 1912 C CA . ALA A 1 249 ? -36.954 40.875 8.225 1.00 53.25 249 ALA A CA 1
ATOM 1913 C C . ALA A 1 249 ? -37.987 40.026 7.437 1.00 53.25 249 ALA A C 1
ATOM 1915 O O . ALA A 1 249 ? -38.266 40.277 6.271 1.00 53.25 249 ALA A O 1
ATOM 1916 N N . ASP A 1 250 ? -38.654 39.050 8.055 1.00 49.03 250 ASP A N 1
ATOM 1917 C CA . ASP A 1 250 ? -39.441 39.170 9.308 1.00 49.03 250 ASP A CA 1
ATOM 1918 C C . ASP A 1 250 ? -38.999 38.204 10.432 1.00 49.03 250 ASP A C 1
ATOM 1920 O O . ASP A 1 250 ? -38.644 37.045 10.111 1.00 49.03 250 ASP A O 1
#

Radius of gyration: 39.98 Å; chains: 1; bounding box: 98×75×126 Å

Organism: NCBI:txid451742